Protein AF-A0A2V3J0C9-F1 (afdb_monomer)

Organism: NCBI:txid448386

Foldseek 3Di:
DDDDDDDDDPPDPPDPPPDPPCDLFQFQFFLCLLQFFPPDDSVVLLVLLLVVLVVLVVVLVVCVVVVLDDCLDPLSVLSPLSSVLSVLSSVSSVVCVVDPDRDRGTDPSSVVSLLSLLLSLLCLQFVNVVSLVVCCVAPDHRDPVVVVVSVVVNVSSVVVCNRSLSRADHVVSLVVNLVVLVVSVVVQVVCCVVVVDGSGPQLPCVVDPPVSVVCVSVVSSVSSNVSSVVSNVVSVVSPPCQWDQPPPPDPPPDDDPPDDSDGDRD

Structure (mmCIF, N/CA/C/O backbone):
data_AF-A0A2V3J0C9-F1
#
_entry.id   AF-A0A2V3J0C9-F1
#
loop_
_atom_site.group_PDB
_atom_site.id
_atom_site.type_symbol
_atom_site.label_atom_id
_atom_site.label_alt_id
_atom_site.label_comp_id
_atom_site.label_asym_id
_atom_site.label_entity_id
_atom_site.label_seq_id
_atom_site.pdbx_PDB_ins_code
_atom_site.Cartn_x
_atom_site.Cartn_y
_atom_site.Cartn_z
_atom_site.occupancy
_atom_site.B_iso_or_equiv
_atom_site.auth_seq_id
_atom_site.auth_comp_id
_atom_site.auth_asym_id
_atom_site.auth_atom_id
_atom_site.pdbx_PDB_model_num
ATOM 1 N N . MET A 1 1 ? -55.039 11.319 38.490 1.00 44.12 1 MET A N 1
ATOM 2 C CA . MET A 1 1 ? -53.752 12.041 38.573 1.00 44.12 1 MET A CA 1
ATOM 3 C C . MET A 1 1 ? -52.771 11.329 37.659 1.00 44.12 1 MET A C 1
ATOM 5 O O . MET A 1 1 ? -52.335 10.236 37.990 1.00 44.12 1 MET A O 1
ATOM 9 N N . ALA A 1 2 ? -52.552 11.867 36.459 1.00 38.03 2 ALA A N 1
ATOM 10 C CA . ALA A 1 2 ? -51.640 11.298 35.471 1.00 38.03 2 ALA A CA 1
ATOM 11 C C . ALA A 1 2 ? -50.254 11.921 35.678 1.00 38.03 2 ALA A C 1
ATOM 13 O O . ALA A 1 2 ? -50.112 13.137 35.572 1.00 38.03 2 ALA A O 1
ATOM 14 N N . ASN A 1 3 ? -49.257 11.101 36.013 1.00 41.84 3 ASN A N 1
ATOM 15 C CA . ASN A 1 3 ? -47.875 11.556 36.126 1.00 41.84 3 ASN A CA 1
ATOM 16 C C . ASN A 1 3 ? -47.317 11.786 34.719 1.00 41.84 3 ASN A C 1
ATOM 18 O O . ASN A 1 3 ? -47.194 10.846 33.933 1.00 41.84 3 ASN A O 1
ATOM 22 N N . ALA A 1 4 ? -47.017 13.045 34.404 1.00 47.38 4 ALA A N 1
ATOM 23 C CA . ALA A 1 4 ? -46.326 13.425 33.182 1.00 47.38 4 ALA A CA 1
ATOM 24 C C . ALA A 1 4 ? -44.915 12.812 33.171 1.00 47.38 4 ALA A C 1
ATOM 26 O O . ALA A 1 4 ? -44.188 12.886 34.163 1.00 47.38 4 ALA A O 1
ATOM 27 N N . LEU A 1 5 ? -44.550 12.184 32.051 1.00 39.41 5 LEU A N 1
ATOM 28 C CA . LEU A 1 5 ? -43.210 11.647 31.819 1.00 39.41 5 LEU A CA 1
ATOM 29 C C . LEU A 1 5 ? -42.174 12.788 31.808 1.00 39.41 5 LEU A C 1
ATOM 31 O O . LEU A 1 5 ? -42.482 13.867 31.294 1.00 39.41 5 LEU A O 1
ATOM 35 N N . PRO A 1 6 ? -40.947 12.567 32.318 1.00 44.88 6 PRO A N 1
ATOM 36 C CA . PRO A 1 6 ? -39.889 13.568 32.256 1.00 44.88 6 PRO A CA 1
ATOM 37 C C . PRO A 1 6 ? -39.530 13.839 30.792 1.00 44.88 6 PRO A C 1
ATOM 39 O O . PRO A 1 6 ? -39.187 12.911 30.057 1.00 44.88 6 PRO A O 1
ATOM 42 N N . GLN A 1 7 ? -39.618 15.099 30.366 1.00 47.03 7 GLN A N 1
ATOM 43 C CA . GLN A 1 7 ? -39.111 15.521 29.063 1.00 47.03 7 GLN A CA 1
ATOM 44 C C . GLN A 1 7 ? -37.589 15.333 29.027 1.00 47.03 7 GLN A C 1
ATOM 46 O O . GLN A 1 7 ? -36.885 15.681 29.976 1.00 47.03 7 GLN A O 1
ATOM 51 N N . ALA A 1 8 ? -37.096 14.732 27.943 1.00 40.16 8 ALA A N 1
ATOM 52 C CA . ALA A 1 8 ? -35.668 14.607 27.694 1.00 40.16 8 ALA A CA 1
ATOM 53 C C . ALA A 1 8 ? -35.053 16.009 27.499 1.00 40.16 8 ALA A C 1
ATOM 55 O O . ALA A 1 8 ? -35.722 16.868 26.926 1.00 40.16 8 ALA A O 1
ATOM 56 N N . PRO A 1 9 ? -33.810 16.264 27.948 1.00 43.56 9 PRO A N 1
ATOM 57 C CA . PRO A 1 9 ? -33.174 17.561 27.753 1.00 43.56 9 PRO A CA 1
ATOM 58 C C . PRO A 1 9 ? -32.891 17.782 26.262 1.00 43.56 9 PRO A C 1
ATOM 60 O O . PRO A 1 9 ? -32.179 16.986 25.647 1.00 43.56 9 PRO A O 1
ATOM 63 N N . ASP A 1 10 ? -33.412 18.875 25.704 1.00 46.69 10 ASP A N 1
ATOM 64 C CA . ASP A 1 10 ? -33.217 19.313 24.311 1.00 46.69 10 ASP A CA 1
ATOM 65 C C . ASP A 1 10 ? -31.793 19.857 24.023 1.00 46.69 10 ASP A C 1
ATOM 67 O O . ASP A 1 10 ? -31.499 20.319 22.921 1.00 46.69 10 ASP A O 1
ATOM 71 N N . ASP A 1 11 ? -30.866 19.760 24.979 1.00 40.66 11 ASP A N 1
ATOM 72 C CA . ASP A 1 11 ? -29.559 20.431 24.946 1.00 40.66 11 ASP A CA 1
ATOM 73 C C . ASP A 1 11 ? -28.423 19.586 24.338 1.00 40.66 11 ASP A C 1
ATOM 75 O O . ASP A 1 11 ? -27.278 19.618 24.801 1.00 40.66 11 ASP A O 1
ATOM 79 N N . LEU A 1 12 ? -28.692 18.828 23.271 1.00 44.44 12 LEU A N 1
ATOM 80 C CA . LEU A 1 12 ? -27.594 18.362 22.419 1.00 44.44 12 LEU A CA 1
ATOM 81 C C . LEU A 1 12 ? -27.203 19.510 21.479 1.00 44.44 12 LEU A C 1
ATOM 83 O O . LEU A 1 12 ? -28.037 19.936 20.676 1.00 44.44 12 LEU A O 1
ATOM 87 N N . PRO A 1 13 ? -25.954 20.019 21.531 1.00 40.72 13 PRO A N 1
ATOM 88 C CA . PRO A 1 13 ? -25.539 21.100 20.653 1.00 40.72 13 PRO A CA 1
ATOM 89 C C . PRO A 1 13 ? -25.765 20.674 19.196 1.00 40.72 13 PRO A C 1
ATOM 91 O O . PRO A 1 13 ? -25.365 19.566 18.815 1.00 40.72 13 PRO A O 1
ATOM 94 N N . PRO A 1 14 ? -26.412 21.516 18.367 1.00 48.38 14 PRO A N 1
ATOM 95 C CA . PRO A 1 14 ? -26.660 21.176 16.980 1.00 48.38 14 PRO A CA 1
ATOM 96 C C . PRO A 1 14 ? -25.320 20.888 16.313 1.00 48.38 14 PRO A C 1
ATOM 98 O O . PRO A 1 14 ? -24.394 21.701 16.370 1.00 48.38 14 PRO A O 1
ATOM 101 N N . ALA A 1 15 ? -25.214 19.708 15.700 1.00 44.41 15 ALA A N 1
ATOM 102 C CA . ALA A 1 15 ? -24.001 19.303 15.010 1.00 44.41 15 ALA A CA 1
ATOM 103 C C . ALA A 1 15 ? -23.576 20.424 14.039 1.00 44.41 15 ALA A C 1
ATOM 105 O O . ALA A 1 15 ? -24.434 20.959 13.326 1.00 44.41 15 ALA A O 1
ATOM 106 N N . PRO A 1 16 ? -22.289 20.815 14.005 1.00 40.53 16 PRO A N 1
ATOM 107 C CA . PRO A 1 16 ? -21.849 21.976 13.244 1.00 40.53 16 PRO A CA 1
ATOM 108 C C . PRO A 1 16 ? -22.252 21.837 11.770 1.00 40.53 16 PRO A C 1
ATOM 110 O O . PRO A 1 16 ? -21.783 20.945 11.061 1.00 40.53 16 PRO A O 1
ATOM 113 N N . LYS A 1 17 ? -23.124 22.750 11.313 1.00 43.88 17 LYS A N 1
ATOM 114 C CA . LYS A 1 17 ? -23.744 22.804 9.971 1.00 43.88 17 LYS A CA 1
ATOM 115 C C . LYS A 1 17 ? -22.755 23.058 8.818 1.00 43.88 17 LYS A C 1
ATOM 117 O O . LYS A 1 17 ? -23.175 23.220 7.679 1.00 43.88 17 LYS A O 1
ATOM 122 N N . PHE A 1 18 ? -21.451 23.103 9.086 1.00 41.03 18 PHE A N 1
ATOM 123 C CA . PHE A 1 18 ? -20.448 23.619 8.149 1.00 41.03 18 PHE A CA 1
ATOM 124 C C . PHE A 1 18 ? -20.013 22.631 7.050 1.00 41.03 18 PHE A C 1
ATOM 126 O O . PHE A 1 18 ? -19.211 22.976 6.189 1.00 41.03 18 PHE A O 1
ATOM 133 N N . TRP A 1 19 ? -20.540 21.406 7.040 1.00 40.12 19 TRP A N 1
ATOM 134 C CA . TRP A 1 19 ? -20.166 20.381 6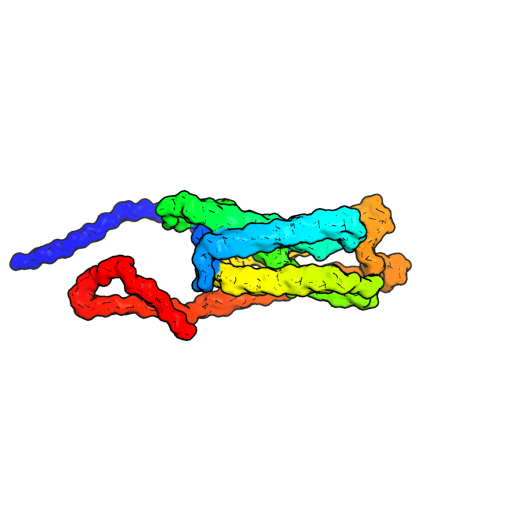.064 1.00 40.12 19 TRP A CA 1
ATOM 135 C C . TRP A 1 19 ? -21.419 19.887 5.340 1.00 40.12 19 TRP A C 1
ATOM 137 O O . TRP A 1 19 ? -22.087 18.976 5.822 1.00 40.12 19 TRP A O 1
ATOM 147 N N . GLY A 1 20 ? -21.751 20.532 4.215 1.00 43.56 20 GLY A N 1
ATOM 148 C CA . GLY A 1 20 ? -22.917 20.238 3.370 1.00 43.56 20 GLY A CA 1
ATOM 149 C C . GLY A 1 20 ? -22.906 18.840 2.705 1.00 43.56 20 GLY A C 1
ATOM 150 O O . GLY A 1 20 ? -22.308 17.903 3.240 1.00 43.56 20 GLY A O 1
ATOM 151 N N . PRO A 1 21 ? -23.528 18.655 1.519 1.00 47.66 21 PRO A N 1
ATOM 152 C CA . PRO A 1 21 ? -23.756 17.337 0.890 1.00 47.66 21 PRO A CA 1
ATOM 153 C C . PRO A 1 21 ? -22.482 16.521 0.572 1.00 47.66 21 PRO A C 1
ATOM 155 O O . PRO A 1 21 ? -22.568 15.350 0.211 1.00 47.66 21 PRO A O 1
ATOM 158 N N . PHE A 1 22 ? -21.293 17.103 0.756 1.00 42.09 22 PHE A N 1
ATOM 159 C CA . PHE A 1 22 ? -19.986 16.492 0.506 1.00 42.09 22 PHE A CA 1
ATOM 160 C C . PHE A 1 22 ? -19.329 15.831 1.734 1.00 42.09 22 PHE A C 1
ATOM 162 O O . PHE A 1 22 ? -18.274 15.208 1.600 1.00 42.09 22 PHE A O 1
ATOM 169 N N . ARG A 1 23 ? -19.942 15.889 2.927 1.00 50.47 23 ARG A N 1
ATOM 170 C CA . ARG A 1 23 ? -19.456 15.183 4.133 1.00 50.47 23 ARG A CA 1
ATOM 171 C C . ARG A 1 23 ? -19.177 13.676 3.919 1.00 50.47 23 ARG A C 1
ATOM 173 O O . ARG A 1 23 ? -18.121 13.218 4.354 1.00 50.47 23 ARG A O 1
ATOM 180 N N . PRO A 1 24 ? -20.015 12.891 3.203 1.00 54.84 24 PRO A N 1
ATOM 181 C CA . PRO A 1 24 ? -19.701 11.483 2.931 1.00 54.84 24 PRO A CA 1
ATOM 182 C C . PRO A 1 24 ? -18.522 11.280 1.961 1.00 54.84 24 PRO A C 1
ATOM 184 O O . PRO A 1 24 ? -17.947 10.191 1.942 1.00 54.84 24 PRO A O 1
ATOM 187 N N . LEU A 1 25 ? -18.150 12.304 1.182 1.00 54.50 25 LEU A N 1
ATOM 188 C CA . LEU A 1 25 ? -17.077 12.248 0.183 1.00 54.50 25 LEU A CA 1
ATOM 189 C C . LEU A 1 25 ? -15.694 12.578 0.767 1.00 54.50 25 LEU A C 1
ATOM 191 O O . LEU A 1 25 ? -14.735 11.904 0.400 1.00 54.50 25 LEU A O 1
ATOM 195 N N . PHE A 1 26 ? -15.589 13.547 1.690 1.00 53.75 26 PHE A N 1
ATOM 196 C CA . PHE A 1 26 ? -14.292 14.104 2.122 1.00 53.75 26 PHE A CA 1
ATOM 197 C C . PHE A 1 26 ? -13.875 13.862 3.579 1.00 53.75 26 PHE A C 1
ATOM 199 O O . PHE A 1 26 ? -12.708 14.080 3.890 1.00 53.75 26 PHE A O 1
ATOM 206 N N . GLY A 1 27 ? -14.734 13.396 4.496 1.00 57.94 27 GLY A N 1
ATOM 207 C CA . GLY A 1 27 ? -14.228 13.159 5.854 1.00 57.94 27 GLY A CA 1
ATOM 208 C C . GLY A 1 27 ? -15.243 12.926 6.960 1.00 57.94 27 GLY A C 1
ATOM 209 O O . GLY A 1 27 ? -16.406 13.300 6.873 1.00 57.94 27 GLY A O 1
ATOM 210 N N . GLY A 1 28 ? -14.741 12.269 8.009 1.00 65.44 28 GLY A N 1
ATOM 211 C CA . GLY A 1 28 ? -15.467 11.864 9.215 1.00 65.44 28 GLY A CA 1
ATOM 212 C C . GLY A 1 28 ? -14.927 10.583 9.861 1.00 65.44 28 GLY A C 1
ATOM 213 O O . GLY A 1 28 ? -15.643 9.984 10.650 1.00 65.44 28 GLY A O 1
ATOM 214 N N . HIS A 1 29 ? -13.715 10.127 9.503 1.00 81.69 29 HIS A N 1
ATOM 215 C CA . HIS A 1 29 ? -13.161 8.923 10.120 1.00 81.69 29 HIS A CA 1
ATOM 216 C C . HIS A 1 29 ? -12.856 9.175 11.586 1.00 81.69 29 HIS A C 1
ATOM 218 O O . HIS A 1 29 ? -12.202 10.156 11.955 1.00 81.69 29 HIS A O 1
ATOM 224 N N . THR A 1 30 ? -13.363 8.274 12.409 1.00 84.75 30 THR A N 1
ATOM 225 C CA . THR A 1 30 ? -13.133 8.306 13.843 1.00 84.75 30 THR A CA 1
ATOM 226 C C . THR A 1 30 ? -11.854 7.553 14.162 1.00 84.75 30 THR A C 1
ATOM 228 O O . THR A 1 30 ? -11.443 6.638 13.445 1.00 84.75 30 THR A O 1
ATOM 231 N N . LEU A 1 31 ? -11.226 7.919 15.277 1.00 84.81 31 LEU A N 1
ATOM 232 C CA . LEU A 1 31 ? -10.097 7.152 15.787 1.00 84.81 31 LEU A CA 1
ATOM 233 C C . LEU A 1 31 ? -10.495 5.693 16.053 1.00 84.81 31 LEU A C 1
ATOM 235 O O . LEU A 1 31 ? -9.714 4.794 15.778 1.00 84.81 31 LEU A O 1
ATOM 239 N N . PHE A 1 32 ? -11.738 5.460 16.488 1.00 85.38 32 PHE A N 1
ATOM 240 C CA . PHE A 1 32 ? -12.316 4.130 16.674 1.00 85.38 32 PHE A CA 1
ATOM 241 C C . PHE A 1 32 ? -12.275 3.270 15.402 1.00 85.38 32 PHE A C 1
ATOM 243 O O . PHE A 1 32 ? -11.873 2.110 15.460 1.00 85.38 32 PHE A O 1
ATOM 250 N N . GLU A 1 33 ? -12.660 3.822 14.249 1.00 86.38 33 GLU A N 1
ATOM 251 C CA . GLU A 1 33 ? -12.612 3.098 12.970 1.00 86.38 33 GLU A CA 1
ATOM 252 C C . GLU A 1 33 ? -11.184 2.721 12.575 1.00 86.38 33 GLU A C 1
ATOM 254 O O . GLU A 1 33 ? -10.952 1.611 12.106 1.00 86.38 33 GLU A O 1
ATOM 259 N N . ALA A 1 34 ? -10.228 3.630 12.780 1.00 87.75 34 ALA A N 1
ATOM 260 C CA . ALA A 1 34 ? -8.827 3.377 12.466 1.00 87.75 34 ALA A CA 1
ATOM 261 C C . ALA A 1 34 ? -8.172 2.398 13.454 1.00 87.75 34 ALA A C 1
ATOM 263 O O . ALA A 1 34 ? -7.312 1.620 13.055 1.00 87.75 34 ALA A O 1
ATOM 264 N N . ALA A 1 35 ? -8.555 2.443 14.731 1.00 88.19 35 ALA A N 1
ATOM 265 C CA . ALA A 1 35 ? -7.904 1.726 15.826 1.00 88.19 35 ALA A CA 1
ATOM 266 C C . ALA A 1 35 ? -8.435 0.307 16.066 1.00 88.19 35 ALA A C 1
ATOM 268 O O . ALA A 1 35 ? -7.713 -0.540 16.586 1.00 88.19 35 ALA A O 1
ATOM 269 N N . THR A 1 36 ? -9.709 0.051 15.765 1.00 87.06 36 THR A N 1
ATOM 270 C CA . THR A 1 36 ? -10.387 -1.185 16.184 1.00 87.06 36 THR A CA 1
ATOM 271 C C . THR A 1 36 ? -10.562 -2.180 15.044 1.00 87.06 36 THR A C 1
ATOM 273 O O . THR A 1 36 ? -10.484 -1.829 13.869 1.00 87.06 36 THR A O 1
ATOM 276 N N . SER A 1 37 ? -10.827 -3.438 15.402 1.00 89.69 37 SER A N 1
ATOM 277 C CA . SER A 1 37 ? -11.178 -4.492 14.449 1.00 89.69 37 SER A CA 1
ATOM 278 C C . SER A 1 37 ? -12.533 -5.117 14.778 1.00 89.69 37 SER A C 1
ATOM 280 O O . SER A 1 37 ? -13.107 -4.880 15.846 1.00 89.69 37 SER A O 1
ATOM 282 N N . CYS A 1 38 ? -13.059 -5.920 13.852 1.00 83.25 38 CYS A N 1
ATOM 283 C CA . CYS A 1 38 ? -14.256 -6.729 14.097 1.00 83.25 3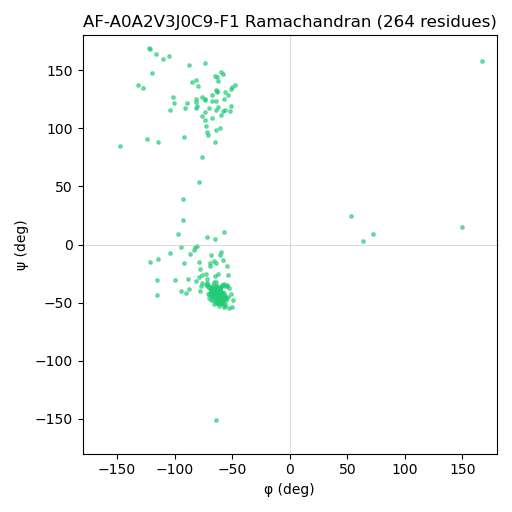8 CYS A CA 1
ATOM 284 C C . CYS A 1 38 ? -13.989 -7.972 14.956 1.00 83.25 38 CYS A C 1
ATOM 286 O O . CYS A 1 38 ? -14.912 -8.445 15.612 1.00 83.25 38 CYS A O 1
ATOM 288 N N . PHE A 1 39 ? -12.759 -8.493 14.935 1.00 87.69 39 PHE A N 1
ATOM 289 C CA . PHE A 1 39 ? -12.448 -9.841 15.425 1.00 87.69 39 PHE A CA 1
ATOM 290 C C . PHE A 1 39 ? -11.517 -9.859 16.638 1.00 87.69 39 PHE A C 1
ATOM 292 O O . PHE A 1 39 ? -11.601 -10.760 17.466 1.00 87.69 39 PHE A O 1
ATOM 299 N N . LEU A 1 40 ? -10.632 -8.870 16.752 1.00 91.44 40 LEU A N 1
ATOM 300 C CA . LEU A 1 40 ? -9.571 -8.818 17.750 1.00 91.44 40 LEU A CA 1
ATOM 301 C C . LEU A 1 40 ? -9.701 -7.587 18.663 1.00 91.44 40 LEU A C 1
ATOM 303 O O . LEU A 1 40 ? -10.108 -6.508 18.209 1.00 91.44 40 LEU A O 1
ATOM 307 N N . PRO A 1 41 ? -9.292 -7.701 19.941 1.00 93.31 41 PRO A N 1
ATOM 308 C CA . PRO A 1 41 ? -9.167 -6.550 20.828 1.00 93.31 41 PRO A CA 1
ATOM 309 C C . PRO A 1 41 ? -8.206 -5.499 20.262 1.00 93.31 41 PRO A C 1
ATOM 311 O O . PRO A 1 41 ? -7.190 -5.843 19.656 1.00 93.31 41 PRO A O 1
ATOM 314 N N . THR A 1 42 ? -8.466 -4.217 20.529 1.00 92.44 42 THR A N 1
ATOM 315 C CA . THR A 1 42 ? -7.657 -3.094 20.016 1.00 92.44 42 THR A CA 1
ATOM 316 C C . THR A 1 42 ? -6.170 -3.215 20.352 1.00 92.44 42 THR A C 1
ATOM 318 O O . THR A 1 42 ? -5.327 -2.874 19.530 1.00 92.44 42 THR A O 1
ATOM 321 N N . PHE A 1 43 ? -5.827 -3.755 21.527 1.00 95.00 43 PHE A N 1
ATOM 322 C CA . PHE A 1 43 ? -4.432 -4.007 21.895 1.00 95.00 43 PHE A CA 1
ATOM 323 C C . PHE A 1 43 ? -3.746 -5.013 20.960 1.00 95.00 43 PHE A C 1
ATOM 325 O O . PHE A 1 43 ? -2.618 -4.789 20.536 1.00 95.00 43 PHE A O 1
ATOM 332 N N . VAL A 1 44 ? -4.438 -6.089 20.578 1.00 96.25 44 VAL A N 1
ATOM 333 C CA . VAL A 1 44 ? -3.892 -7.093 19.653 1.00 96.25 44 VAL A CA 1
ATOM 334 C C . VAL A 1 44 ? -3.729 -6.496 18.254 1.00 96.25 44 VAL A C 1
ATOM 336 O O . VAL A 1 44 ? -2.703 -6.712 17.619 1.00 96.25 44 VAL A O 1
ATOM 339 N N . VAL A 1 45 ? -4.691 -5.684 17.800 1.00 93.94 45 VAL A N 1
ATOM 340 C CA . VAL A 1 45 ? -4.609 -4.953 16.519 1.00 93.94 45 VAL A CA 1
ATOM 341 C C . VAL A 1 45 ? -3.429 -3.978 16.512 1.00 93.94 45 VAL A C 1
ATOM 343 O O . VAL A 1 45 ? -2.698 -3.899 15.527 1.00 93.94 45 VAL A O 1
ATOM 346 N N . PHE A 1 46 ? -3.213 -3.261 17.617 1.00 96.00 46 PHE A N 1
ATOM 347 C CA . PHE A 1 46 ? -2.053 -2.393 17.798 1.00 96.00 46 PHE A CA 1
ATOM 348 C C . PHE A 1 46 ? -0.745 -3.173 17.637 1.00 96.00 46 PHE A C 1
ATOM 350 O O . PHE A 1 46 ? 0.079 -2.798 16.804 1.00 96.00 46 PHE A O 1
ATOM 357 N N . VAL A 1 47 ? -0.577 -4.266 18.393 1.00 97.31 47 VAL A N 1
ATOM 358 C CA . VAL A 1 47 ? 0.640 -5.091 18.350 1.00 97.31 47 VAL A CA 1
ATOM 359 C C . VAL A 1 47 ? 0.856 -5.661 16.950 1.00 97.31 47 VAL A C 1
ATOM 361 O O . VAL A 1 47 ? 1.955 -5.540 16.421 1.00 97.31 47 VAL A O 1
ATOM 364 N N . TRP A 1 48 ? -0.188 -6.209 16.321 1.00 95.50 48 TRP A N 1
ATOM 365 C CA . TRP A 1 48 ? -0.142 -6.728 14.952 1.00 95.50 48 TRP A CA 1
ATOM 366 C C . TRP A 1 48 ? 0.412 -5.698 13.962 1.00 95.50 48 TRP A C 1
ATOM 368 O O . TRP A 1 48 ? 1.403 -5.952 13.277 1.00 95.50 48 TRP A O 1
ATOM 378 N N . ARG A 1 49 ? -0.192 -4.506 13.925 1.00 95.94 49 ARG A N 1
ATOM 379 C CA . ARG A 1 49 ? 0.190 -3.449 12.979 1.00 95.94 49 ARG A CA 1
ATOM 380 C C . ARG A 1 49 ? 1.568 -2.877 13.269 1.00 95.94 49 ARG A C 1
ATOM 382 O O . ARG A 1 49 ? 2.302 -2.568 12.335 1.00 95.94 49 ARG A O 1
ATOM 389 N N . PHE A 1 50 ? 1.921 -2.746 14.545 1.00 97.06 50 PHE A N 1
ATOM 390 C CA . PHE A 1 50 ? 3.237 -2.270 14.955 1.00 97.06 50 PHE A CA 1
ATOM 391 C C . PHE A 1 50 ? 4.334 -3.261 14.557 1.00 97.06 50 PHE A C 1
ATOM 393 O O . PHE A 1 50 ? 5.277 -2.879 13.869 1.00 97.06 50 PHE A O 1
ATOM 400 N N . VAL A 1 51 ? 4.177 -4.542 14.905 1.00 96.25 51 VAL A N 1
ATOM 401 C CA . VAL A 1 51 ? 5.130 -5.601 14.542 1.00 96.25 51 VAL A CA 1
ATOM 402 C C . VAL A 1 51 ? 5.270 -5.706 13.029 1.00 96.25 51 VAL A C 1
ATOM 404 O O . VAL A 1 51 ? 6.390 -5.797 12.532 1.00 96.25 51 VAL A O 1
ATOM 407 N N . PHE A 1 52 ? 4.165 -5.634 12.281 1.00 94.56 52 PHE A N 1
ATOM 408 C CA . PHE A 1 52 ? 4.241 -5.692 10.825 1.00 94.56 52 PHE A CA 1
ATOM 409 C C . PHE A 1 52 ? 4.925 -4.461 10.220 1.00 94.56 52 PHE A C 1
ATOM 411 O O . PHE A 1 52 ? 5.746 -4.598 9.318 1.00 94.56 52 PHE A O 1
ATOM 418 N N . SER A 1 53 ? 4.668 -3.265 10.754 1.00 96.56 53 SER A N 1
ATOM 419 C CA . SER A 1 53 ? 5.397 -2.059 10.353 1.00 96.56 53 SER A CA 1
ATOM 420 C C . SER A 1 53 ? 6.903 -2.193 10.602 1.00 96.56 53 SER A C 1
ATOM 422 O O . SER A 1 53 ? 7.701 -1.895 9.712 1.00 96.56 53 SER A O 1
ATOM 424 N N . CYS A 1 54 ? 7.300 -2.714 11.768 1.00 95.94 54 CYS A N 1
ATOM 425 C CA . CYS A 1 54 ? 8.700 -2.998 12.075 1.00 95.94 54 CYS A CA 1
ATOM 426 C C . CYS A 1 54 ? 9.294 -4.023 11.106 1.00 95.94 54 CYS A C 1
ATOM 428 O O . CYS A 1 54 ? 10.380 -3.795 10.588 1.00 95.94 54 CYS A O 1
ATOM 430 N N . PHE A 1 55 ? 8.577 -5.109 10.808 1.00 93.81 55 PHE A N 1
ATOM 431 C CA . PHE A 1 55 ? 9.008 -6.108 9.831 1.00 93.81 55 PHE A CA 1
ATOM 432 C C . PHE A 1 55 ? 9.244 -5.490 8.446 1.00 93.81 55 PHE A C 1
ATOM 434 O O . PHE A 1 55 ? 10.304 -5.704 7.858 1.00 93.81 55 PHE A O 1
ATOM 441 N N . LEU A 1 56 ? 8.308 -4.681 7.941 1.00 92.75 56 LEU A N 1
ATOM 442 C CA . LEU A 1 56 ? 8.450 -3.988 6.656 1.00 92.75 56 LEU A CA 1
ATOM 443 C C . LEU A 1 56 ? 9.638 -3.021 6.652 1.00 92.75 56 LEU A C 1
ATOM 445 O O . LEU A 1 56 ? 10.390 -2.964 5.684 1.00 92.75 56 LEU A O 1
ATOM 449 N N . LEU A 1 57 ? 9.846 -2.283 7.744 1.00 93.00 57 LEU A N 1
ATOM 450 C CA . LEU A 1 57 ? 10.973 -1.361 7.857 1.00 93.00 57 LEU A CA 1
ATOM 451 C C . LEU A 1 57 ? 12.312 -2.110 7.914 1.00 93.00 57 LEU A C 1
ATOM 453 O O . LEU A 1 57 ? 13.255 -1.739 7.220 1.00 93.00 57 LEU A O 1
ATOM 457 N N . THR A 1 58 ? 12.402 -3.177 8.709 1.00 92.31 58 THR A N 1
ATOM 458 C CA . THR A 1 58 ? 13.619 -3.987 8.839 1.00 92.31 58 THR A CA 1
ATOM 459 C C . THR A 1 58 ? 13.969 -4.678 7.528 1.00 92.31 58 THR A C 1
ATOM 461 O O . THR A 1 58 ? 15.128 -4.646 7.124 1.00 92.31 58 THR A O 1
ATOM 464 N N . THR A 1 59 ? 12.986 -5.266 6.844 1.00 89.38 59 THR 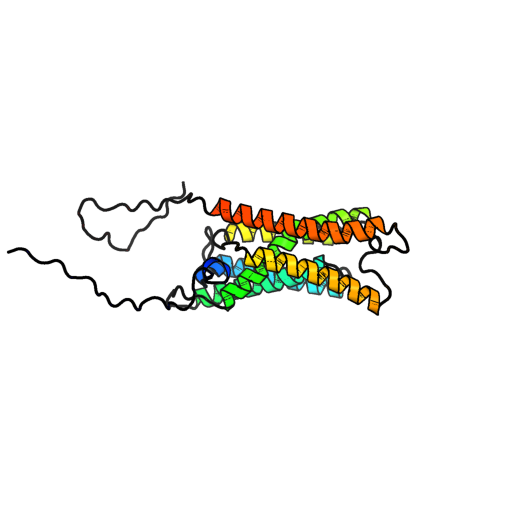A N 1
ATOM 465 C CA . THR A 1 59 ? 13.195 -5.907 5.534 1.00 89.38 59 THR A CA 1
ATOM 466 C C . THR A 1 59 ? 13.627 -4.893 4.483 1.00 89.38 59 THR A C 1
ATOM 468 O O . THR A 1 59 ? 14.546 -5.168 3.716 1.00 89.38 59 THR A O 1
ATOM 471 N N . LEU A 1 60 ? 13.062 -3.683 4.506 1.00 88.50 60 LEU A N 1
ATOM 472 C CA . LEU A 1 60 ? 13.482 -2.604 3.620 1.00 88.50 60 LEU A CA 1
ATOM 473 C C . LEU A 1 60 ? 14.929 -2.171 3.867 1.00 88.50 60 LEU A C 1
ATOM 475 O O . LEU A 1 60 ? 15.695 -2.052 2.915 1.00 88.50 60 LEU A O 1
ATOM 479 N N . VAL A 1 61 ? 15.324 -1.972 5.127 1.00 89.44 61 VAL A N 1
ATOM 480 C CA . VAL A 1 61 ? 16.715 -1.637 5.481 1.00 89.44 61 VAL A CA 1
ATOM 481 C C . VAL A 1 61 ? 17.656 -2.769 5.075 1.00 89.44 61 VAL A C 1
ATOM 483 O O . VAL A 1 61 ? 18.690 -2.514 4.466 1.00 89.44 61 VAL A O 1
ATOM 486 N N . TYR A 1 62 ? 17.289 -4.018 5.361 1.00 89.00 62 TYR A N 1
ATOM 487 C CA . TYR A 1 62 ? 18.092 -5.186 5.008 1.00 89.00 62 TYR A CA 1
ATOM 488 C C . TYR A 1 62 ? 18.312 -5.295 3.494 1.00 89.00 62 TYR A C 1
ATOM 490 O O . TYR A 1 62 ? 19.450 -5.433 3.045 1.00 89.00 62 TYR A O 1
ATOM 498 N N . PHE A 1 63 ? 17.252 -5.180 2.693 1.00 84.25 63 PHE A N 1
ATOM 499 C CA . PHE A 1 63 ? 17.349 -5.256 1.235 1.00 84.25 63 PHE A CA 1
ATOM 500 C C . PHE A 1 63 ? 18.014 -4.033 0.601 1.00 84.25 63 PHE A C 1
ATOM 502 O O . PHE A 1 63 ? 18.693 -4.182 -0.412 1.00 84.25 63 PHE A O 1
ATOM 509 N N . ALA A 1 64 ? 17.894 -2.850 1.208 1.00 84.06 64 ALA A N 1
ATOM 510 C CA . ALA A 1 64 ? 18.658 -1.677 0.793 1.00 84.06 64 ALA A CA 1
ATOM 511 C C . ALA A 1 64 ? 20.165 -1.867 1.042 1.00 84.06 64 ALA A C 1
ATOM 513 O O . ALA A 1 64 ? 20.974 -1.572 0.169 1.00 84.06 64 ALA A O 1
ATOM 514 N N . VAL A 1 65 ? 20.550 -2.398 2.209 1.00 87.00 65 VAL A N 1
ATOM 515 C CA . VAL A 1 65 ? 21.960 -2.640 2.571 1.00 87.00 65 VAL A CA 1
ATOM 516 C C . VAL A 1 65 ? 22.581 -3.762 1.737 1.00 87.00 65 VAL A C 1
ATOM 518 O O . VAL A 1 65 ? 23.741 -3.669 1.352 1.00 87.00 65 VAL A O 1
ATOM 521 N N . THR A 1 66 ? 21.822 -4.818 1.443 1.00 85.12 66 THR A N 1
ATOM 522 C CA . THR A 1 66 ? 22.296 -5.964 0.645 1.00 85.12 66 THR A CA 1
ATOM 523 C C . THR A 1 66 ? 22.231 -5.730 -0.866 1.00 85.12 66 THR A C 1
ATOM 525 O O . THR A 1 66 ? 22.646 -6.597 -1.628 1.00 85.12 66 THR A O 1
ATOM 528 N N . GLY A 1 67 ? 21.722 -4.575 -1.314 1.00 78.19 67 GLY A N 1
ATOM 529 C CA . GLY A 1 67 ? 21.598 -4.235 -2.735 1.00 78.19 67 GLY A CA 1
ATOM 530 C C . GLY A 1 67 ? 20.508 -5.011 -3.481 1.00 78.19 67 GLY A C 1
ATOM 531 O O . GLY A 1 67 ? 20.421 -4.913 -4.701 1.00 78.19 67 GLY A O 1
ATOM 532 N N . VAL A 1 68 ? 19.665 -5.760 -2.762 1.00 74.88 68 VAL A N 1
ATOM 533 C CA . VAL A 1 68 ? 18.544 -6.521 -3.334 1.00 74.88 68 VAL A CA 1
ATOM 534 C C . VAL A 1 68 ? 17.422 -5.582 -3.787 1.00 74.88 68 VAL A C 1
ATOM 536 O O . VAL A 1 68 ? 16.763 -5.858 -4.786 1.00 74.88 68 VAL A O 1
ATOM 539 N N . TYR A 1 69 ? 17.219 -4.452 -3.094 1.00 69.38 69 TYR A N 1
ATOM 540 C CA . TYR A 1 69 ? 16.275 -3.419 -3.527 1.00 69.38 69 TYR A CA 1
ATOM 541 C C . TYR A 1 69 ? 16.965 -2.244 -4.209 1.00 69.38 69 TYR A C 1
ATOM 543 O O . TYR A 1 69 ? 17.742 -1.512 -3.597 1.00 69.38 69 TYR A O 1
ATOM 551 N N . GLN A 1 70 ? 16.566 -1.982 -5.453 1.00 68.56 70 GLN A N 1
ATOM 552 C CA . GLN A 1 70 ? 16.828 -0.706 -6.111 1.00 68.56 70 GLN A CA 1
ATOM 553 C C . GLN A 1 70 ? 15.661 0.247 -5.809 1.00 68.56 70 GLN A C 1
ATOM 555 O O . GLN A 1 70 ? 14.512 -0.028 -6.158 1.00 68.56 70 GLN A O 1
ATOM 560 N N . PHE A 1 71 ? 15.945 1.399 -5.194 1.00 62.81 71 PHE A N 1
ATOM 561 C CA . PHE A 1 71 ? 14.938 2.398 -4.777 1.00 62.81 71 PHE A CA 1
ATOM 562 C C . PHE A 1 71 ? 14.086 2.987 -5.917 1.00 62.81 71 PHE A C 1
ATOM 564 O O . PHE A 1 71 ? 13.116 3.703 -5.672 1.00 62.81 71 PHE A O 1
ATOM 571 N N . GLN A 1 72 ? 14.435 2.696 -7.167 1.00 67.75 72 GLN A N 1
ATOM 572 C CA . GLN A 1 72 ? 13.713 3.143 -8.354 1.00 67.75 72 GLN A CA 1
ATOM 573 C C . GLN A 1 72 ? 12.440 2.335 -8.655 1.00 67.75 72 GLN A C 1
ATOM 575 O O . GLN A 1 72 ? 11.596 2.801 -9.420 1.00 67.75 72 GLN A O 1
ATOM 580 N N . PHE A 1 73 ? 12.258 1.162 -8.044 1.00 77.31 73 PHE A N 1
ATOM 581 C CA . PHE A 1 73 ? 11.136 0.280 -8.360 1.00 77.31 73 PHE A CA 1
ATOM 582 C C . PHE A 1 73 ? 9.828 0.664 -7.662 1.00 77.31 73 PHE A C 1
ATOM 584 O O . PHE A 1 73 ? 9.810 1.000 -6.476 1.00 77.31 73 PHE A O 1
ATOM 591 N N . TYR A 1 74 ? 8.709 0.530 -8.384 1.00 83.88 74 TYR A N 1
ATOM 592 C CA . TYR A 1 74 ? 7.350 0.731 -7.864 1.00 83.88 74 TYR A CA 1
ATOM 593 C C . TYR A 1 74 ? 7.108 -0.029 -6.555 1.00 83.88 74 TYR A C 1
ATOM 595 O O . TYR A 1 74 ? 6.652 0.535 -5.561 1.00 83.88 74 TYR A O 1
ATOM 603 N N . SER A 1 75 ? 7.492 -1.302 -6.537 1.00 81.31 75 SER A N 1
ATOM 604 C CA . SER A 1 75 ? 7.374 -2.196 -5.390 1.00 81.31 75 SER A CA 1
ATOM 605 C C . SER A 1 75 ? 8.030 -1.665 -4.115 1.00 81.31 75 SER A C 1
ATOM 607 O O . SER A 1 75 ? 7.493 -1.865 -3.024 1.00 81.31 75 SER A O 1
ATOM 609 N N . VAL A 1 76 ? 9.151 -0.942 -4.230 1.00 83.12 76 VAL A N 1
ATOM 610 C CA . VAL A 1 76 ? 9.818 -0.318 -3.077 1.00 83.12 76 VAL A CA 1
ATOM 611 C C . VAL A 1 76 ? 8.970 0.822 -2.522 1.00 83.12 76 VAL A C 1
ATOM 613 O O . VAL A 1 76 ? 8.772 0.901 -1.312 1.00 83.12 76 VAL A O 1
ATOM 616 N N . TRP A 1 77 ? 8.395 1.666 -3.382 1.00 87.44 77 TRP A N 1
ATOM 617 C CA . TRP A 1 77 ? 7.478 2.730 -2.954 1.00 87.44 77 TRP A CA 1
ATOM 618 C C . TRP A 1 77 ? 6.241 2.176 -2.250 1.00 87.44 77 TRP A C 1
ATOM 620 O O . TRP A 1 77 ? 5.818 2.722 -1.229 1.00 87.44 77 TRP A O 1
ATOM 630 N N . VAL A 1 78 ? 5.694 1.066 -2.753 1.00 90.19 78 VAL A N 1
ATOM 631 C CA . VAL A 1 78 ? 4.584 0.359 -2.103 1.00 90.19 78 VAL A CA 1
ATOM 632 C C . VAL A 1 78 ? 5.004 -0.177 -0.734 1.00 90.19 78 VAL A C 1
ATOM 634 O O . VAL A 1 78 ? 4.284 0.035 0.238 1.00 90.19 78 VAL A O 1
ATOM 637 N N . HIS A 1 79 ? 6.183 -0.793 -0.619 1.00 89.06 79 HIS A N 1
ATOM 638 C CA . HIS A 1 79 ? 6.720 -1.277 0.659 1.00 89.06 79 HIS A CA 1
ATOM 639 C C . HIS A 1 79 ? 6.899 -0.157 1.692 1.00 89.06 79 HIS A C 1
ATOM 641 O O . HIS A 1 79 ? 6.441 -0.293 2.829 1.00 89.06 79 HIS A O 1
ATOM 647 N N . ILE A 1 80 ? 7.531 0.957 1.306 1.00 91.50 80 ILE A N 1
ATOM 648 C CA . ILE A 1 80 ? 7.710 2.136 2.173 1.00 91.50 80 ILE A CA 1
ATOM 649 C C . ILE A 1 80 ? 6.346 2.647 2.629 1.00 91.50 80 ILE A C 1
ATOM 651 O O . ILE A 1 80 ? 6.113 2.875 3.818 1.00 91.50 80 ILE A O 1
ATOM 655 N N . GLY A 1 81 ? 5.428 2.800 1.678 1.00 93.44 81 GLY A N 1
ATOM 656 C CA . GLY A 1 81 ? 4.083 3.276 1.937 1.00 93.44 81 GLY A CA 1
ATOM 657 C C . GLY A 1 81 ? 3.298 2.380 2.886 1.00 93.44 81 GLY A C 1
ATOM 658 O O . GLY A 1 81 ? 2.648 2.886 3.803 1.00 93.44 81 GLY A O 1
ATOM 659 N N . LEU A 1 82 ? 3.400 1.056 2.734 1.00 93.94 82 LEU A N 1
ATOM 660 C CA . LEU A 1 82 ? 2.826 0.098 3.676 1.00 93.94 82 LEU A CA 1
ATOM 661 C C . LEU A 1 82 ? 3.436 0.263 5.068 1.00 93.94 82 LEU A C 1
ATOM 663 O O . LEU A 1 82 ? 2.684 0.390 6.033 1.00 93.94 82 LEU A O 1
ATOM 667 N N . ALA A 1 83 ? 4.766 0.318 5.187 1.00 95.19 83 ALA A N 1
ATOM 668 C CA . ALA A 1 83 ? 5.438 0.452 6.479 1.00 95.19 83 ALA A CA 1
ATOM 669 C C . ALA A 1 83 ? 4.935 1.689 7.240 1.00 95.19 83 ALA A C 1
ATOM 671 O O . ALA A 1 83 ? 4.534 1.584 8.404 1.00 95.19 83 ALA A O 1
ATOM 672 N N . ILE A 1 84 ? 4.871 2.834 6.550 1.00 95.88 84 ILE A N 1
ATOM 673 C CA . ILE A 1 84 ? 4.352 4.101 7.085 1.00 95.88 84 ILE A CA 1
ATOM 674 C C . ILE A 1 84 ? 2.869 3.981 7.449 1.00 95.88 84 ILE A C 1
ATOM 676 O O . ILE A 1 84 ? 2.457 4.427 8.519 1.00 95.88 84 ILE A O 1
ATOM 680 N N . SER A 1 85 ? 2.057 3.367 6.590 1.00 95.62 85 SER A N 1
ATOM 681 C CA . SER A 1 85 ? 0.614 3.226 6.812 1.00 95.62 85 SER A CA 1
ATOM 682 C C . SER A 1 85 ? 0.300 2.368 8.033 1.00 95.62 85 SER A C 1
ATOM 684 O O . SER A 1 85 ? -0.501 2.760 8.883 1.00 95.62 85 SER A O 1
ATOM 686 N N . PHE A 1 86 ? 0.968 1.221 8.160 1.00 96.12 86 PHE A N 1
ATOM 687 C CA . PHE A 1 86 ? 0.833 0.337 9.314 1.00 96.12 86 PHE A CA 1
ATOM 688 C C . PHE A 1 86 ? 1.324 1.005 10.596 1.00 96.12 86 PHE A C 1
ATOM 690 O O . PHE A 1 86 ? 0.655 0.902 11.627 1.00 96.12 86 PHE A O 1
ATOM 697 N N . PHE A 1 87 ? 2.415 1.773 10.527 1.00 96.75 87 PHE A N 1
ATOM 698 C CA . PHE A 1 87 ? 2.870 2.572 11.660 1.00 96.75 87 PHE A CA 1
ATOM 699 C C . PHE A 1 87 ? 1.802 3.588 12.078 1.00 96.75 87 PHE A C 1
ATOM 701 O O . PHE A 1 87 ? 1.406 3.636 13.243 1.00 96.75 87 PHE A O 1
ATOM 708 N N . ALA A 1 88 ? 1.268 4.357 11.131 1.00 95.62 88 ALA A N 1
ATOM 709 C CA . ALA A 1 88 ? 0.282 5.398 11.394 1.00 95.62 88 ALA A CA 1
ATOM 710 C C . ALA A 1 88 ? -1.039 4.832 11.956 1.00 95.62 88 ALA A C 1
ATOM 712 O O . ALA A 1 88 ? -1.636 5.417 12.867 1.00 95.62 88 ALA A O 1
ATOM 713 N N . LEU A 1 89 ? -1.480 3.661 11.483 1.00 94.94 89 LEU A N 1
ATOM 714 C CA . LEU A 1 89 ? -2.622 2.935 12.052 1.00 94.94 89 LEU A CA 1
ATOM 715 C C . LEU A 1 89 ? -2.320 2.344 13.437 1.00 94.94 89 LEU A C 1
ATOM 717 O O . LEU A 1 89 ? -3.196 2.346 14.310 1.00 94.94 89 LEU A O 1
ATOM 721 N N . SER A 1 90 ? -1.091 1.881 13.681 1.00 95.88 90 SER A N 1
ATOM 722 C CA . SER A 1 90 ? -0.666 1.452 15.018 1.00 95.88 90 SER A CA 1
ATOM 723 C C . SER A 1 90 ? -0.710 2.627 16.002 1.00 95.88 90 SER A C 1
ATOM 725 O O . SER A 1 90 ? -1.261 2.490 17.090 1.00 95.88 90 SER A O 1
ATOM 727 N N . MET A 1 91 ? -0.281 3.823 15.584 1.00 94.81 91 MET A N 1
ATOM 728 C CA . MET A 1 91 ? -0.371 5.037 16.398 1.00 94.81 91 MET A CA 1
ATOM 729 C C . MET A 1 91 ? -1.822 5.440 16.665 1.00 94.81 91 MET A C 1
ATOM 731 O O . MET A 1 91 ? -2.146 5.828 17.784 1.00 94.81 91 MET A O 1
ATOM 735 N N . CYS A 1 92 ? -2.727 5.276 15.693 1.00 93.19 92 CYS A N 1
ATOM 736 C CA . CYS A 1 92 ? -4.161 5.467 15.942 1.00 93.19 92 CYS A CA 1
ATOM 737 C C . CYS A 1 92 ? -4.670 4.522 17.037 1.00 93.19 92 CYS A C 1
ATOM 739 O O . CYS A 1 92 ? -5.406 4.946 17.926 1.00 93.19 92 CYS A O 1
ATOM 741 N N . SER A 1 93 ? -4.241 3.260 16.989 1.00 93.62 93 SER A N 1
ATOM 742 C CA . SER A 1 93 ? -4.609 2.232 17.966 1.00 93.62 93 SER A CA 1
ATOM 743 C C . SER A 1 93 ? -4.046 2.541 19.353 1.00 93.62 93 SER A C 1
ATOM 745 O O . SER A 1 93 ? -4.762 2.448 20.345 1.00 93.62 93 SER A O 1
ATOM 747 N N . PHE A 1 94 ? -2.793 2.990 19.424 1.00 93.38 94 PHE A N 1
ATOM 748 C CA . PHE A 1 94 ? -2.142 3.398 20.665 1.00 93.38 94 PHE A CA 1
ATOM 749 C C . PHE A 1 94 ? -2.827 4.607 21.309 1.00 93.38 94 PHE A C 1
ATOM 751 O O . PHE A 1 94 ? -3.201 4.552 22.478 1.00 93.38 94 PHE A O 1
ATOM 758 N N . VAL A 1 95 ? -3.070 5.674 20.540 1.00 91.62 95 VAL A N 1
ATOM 759 C CA . VAL A 1 95 ? -3.787 6.861 21.036 1.00 91.62 95 VAL A CA 1
ATOM 760 C C . VAL A 1 95 ? -5.181 6.476 21.525 1.00 91.62 95 VAL A C 1
ATOM 762 O O . VAL A 1 95 ? -5.603 6.936 22.581 1.00 91.62 95 VAL A O 1
ATOM 765 N N . PHE A 1 96 ? -5.875 5.594 20.805 1.00 90.75 96 PHE A N 1
ATOM 766 C CA . PHE A 1 96 ? -7.192 5.108 21.207 1.00 90.75 96 PHE A CA 1
ATOM 767 C C . PHE A 1 96 ? -7.156 4.339 22.537 1.00 90.75 96 PHE A C 1
ATOM 769 O O . PHE A 1 96 ? -8.030 4.540 23.372 1.00 90.75 96 PHE A O 1
ATOM 776 N N . LEU A 1 97 ? -6.132 3.512 22.775 1.00 91.50 97 LEU A N 1
ATOM 777 C CA . LEU A 1 97 ? -5.947 2.800 24.049 1.00 91.50 97 LEU A CA 1
ATOM 778 C C . LEU A 1 97 ? -5.670 3.743 25.227 1.00 91.50 97 LEU A C 1
ATOM 780 O O . LEU A 1 97 ? -6.061 3.443 26.353 1.00 91.50 97 LEU A O 1
ATOM 784 N N . LEU A 1 98 ? -5.001 4.873 24.983 1.00 90.62 98 LEU A N 1
ATOM 785 C CA . LEU A 1 98 ? -4.717 5.876 26.015 1.00 90.62 98 LEU A CA 1
ATOM 786 C C . LEU A 1 98 ? -5.925 6.769 26.338 1.00 90.62 98 LEU A C 1
ATOM 788 O O . LEU A 1 98 ? -5.977 7.376 27.412 1.00 90.62 98 LEU A O 1
ATOM 792 N N . GLN A 1 99 ? -6.899 6.872 25.433 1.00 86.88 99 GLN A N 1
ATOM 793 C CA . GLN A 1 99 ? -8.086 7.695 25.638 1.00 86.88 99 GLN A CA 1
ATOM 794 C C . GLN A 1 99 ? -9.047 7.044 26.643 1.00 86.88 99 GLN A C 1
ATOM 796 O O . GLN A 1 99 ? -9.764 6.093 26.339 1.00 86.88 99 GLN A O 1
ATOM 801 N N . LYS A 1 100 ? -9.107 7.611 27.856 1.00 66.12 100 LYS A N 1
ATOM 802 C CA . LYS A 1 100 ? -10.060 7.197 28.903 1.00 66.12 100 LYS A CA 1
ATOM 803 C C . LYS A 1 100 ? -11.520 7.431 28.497 1.00 66.12 100 LYS A C 1
ATOM 805 O O . LYS A 1 100 ? -12.378 6.615 28.817 1.00 66.12 100 LYS A O 1
ATOM 810 N N . GLU A 1 101 ? -11.797 8.509 27.760 1.00 69.62 101 GLU A N 1
ATOM 811 C CA . GLU A 1 101 ? -13.111 8.783 27.172 1.00 69.62 101 GLU A CA 1
ATOM 812 C C . GLU A 1 101 ? -13.085 8.488 25.674 1.00 69.62 101 GLU A C 1
ATOM 814 O O . GLU A 1 101 ? -12.390 9.151 24.905 1.00 69.62 101 GLU A O 1
ATOM 819 N N . HIS A 1 102 ? -13.868 7.497 25.256 1.00 66.12 102 HIS A N 1
ATOM 820 C CA . HIS A 1 102 ? -14.004 7.105 23.857 1.00 66.12 102 HIS A CA 1
ATOM 821 C C . HIS A 1 102 ? -14.883 8.118 23.116 1.00 66.12 102 HIS A C 1
ATOM 823 O O . HIS A 1 102 ? -16.060 7.864 22.852 1.00 66.12 102 HIS A O 1
ATOM 829 N N . ARG A 1 103 ? -14.338 9.300 22.813 1.00 59.72 103 ARG A N 1
ATOM 830 C CA . ARG A 1 103 ? -15.071 10.318 22.056 1.00 59.72 103 ARG A CA 1
ATOM 831 C C . ARG A 1 103 ? -15.002 10.009 20.558 1.00 59.72 103 ARG A C 1
ATOM 833 O O . ARG A 1 103 ? -13.905 9.890 20.011 1.00 59.72 103 ARG A O 1
ATOM 840 N N . PRO A 1 104 ? -16.147 9.902 19.862 1.00 58.97 104 PRO A N 1
ATOM 841 C CA . PRO A 1 104 ? -16.200 9.676 18.421 1.00 58.97 104 PRO A CA 1
ATOM 842 C C . PRO A 1 104 ? -15.937 10.983 17.660 1.00 58.97 104 PRO A C 1
ATOM 844 O O . PRO A 1 104 ? -16.739 11.414 16.835 1.00 58.97 104 PRO A O 1
ATOM 847 N N . GLU A 1 105 ? -14.825 11.651 17.955 1.00 63.34 105 GLU A N 1
ATOM 848 C CA . GLU A 1 105 ? -14.424 12.842 17.217 1.00 63.34 105 GLU A CA 1
ATOM 849 C C . GLU A 1 105 ? -13.655 12.445 15.956 1.00 63.34 105 GLU A C 1
ATOM 851 O O . GLU A 1 105 ? -12.847 11.507 15.936 1.00 63.34 105 GLU A O 1
ATOM 856 N N . SER A 1 106 ? -13.938 13.158 14.866 1.00 61.38 106 SER A N 1
ATOM 857 C CA . SER A 1 106 ? -13.204 13.002 13.617 1.00 61.38 106 SER A CA 1
ATOM 858 C C . SER A 1 106 ? -11.745 13.377 13.848 1.00 61.38 106 SER A C 1
ATOM 860 O O . SER A 1 106 ? -11.445 14.528 14.169 1.00 61.38 106 SER A O 1
ATOM 862 N N . SER A 1 107 ? -10.838 12.424 13.657 1.00 76.00 107 SER A N 1
ATOM 863 C CA . SER A 1 107 ? -9.408 12.650 13.845 1.00 76.00 107 SER A CA 1
ATOM 864 C C . SER A 1 107 ? -8.730 12.843 12.494 1.00 76.00 107 SER A C 1
ATOM 866 O O . SER A 1 107 ? -8.844 11.999 11.604 1.00 76.00 107 SER A O 1
ATOM 868 N N . ARG A 1 108 ? -7.989 13.949 12.339 1.00 84.44 108 ARG A N 1
ATOM 869 C CA . ARG A 1 108 ? -7.150 14.182 11.149 1.00 84.44 108 ARG A CA 1
ATOM 870 C C . ARG A 1 108 ? -6.103 13.082 10.988 1.00 84.44 108 ARG A C 1
ATOM 872 O O . ARG A 1 108 ? -5.847 12.662 9.867 1.00 84.44 108 ARG A O 1
ATOM 879 N N . LEU A 1 109 ? -5.562 12.590 12.106 1.00 85.62 109 LEU A N 1
ATOM 880 C CA . LEU A 1 109 ? -4.646 11.455 12.123 1.00 85.62 109 LEU A CA 1
ATOM 881 C C . LEU A 1 109 ? -5.340 10.202 11.582 1.00 85.62 109 LEU A C 1
ATOM 883 O O . LEU A 1 109 ? -4.827 9.593 10.657 1.00 85.62 109 LEU A O 1
ATOM 887 N N . ALA A 1 110 ? -6.536 9.867 12.079 1.00 88.12 110 ALA A N 1
ATOM 888 C CA . ALA A 1 110 ? -7.283 8.705 11.591 1.00 88.12 110 ALA A CA 1
ATOM 889 C C . ALA A 1 110 ? -7.584 8.806 10.089 1.00 88.12 110 ALA A C 1
ATOM 891 O O . ALA A 1 110 ? -7.399 7.839 9.357 1.00 88.12 110 ALA A O 1
ATOM 892 N N . PHE A 1 111 ? -7.997 9.986 9.616 1.00 89.00 111 PHE A N 1
ATOM 893 C CA . PHE A 1 111 ? -8.216 10.228 8.192 1.00 89.00 111 PHE A CA 1
ATOM 894 C C . PHE A 1 111 ? -6.940 10.019 7.367 1.00 89.00 111 PHE A C 1
ATOM 896 O O . PHE A 1 111 ? -6.975 9.275 6.393 1.00 89.00 111 PHE A O 1
ATOM 903 N N . ALA A 1 112 ? -5.822 10.634 7.761 1.00 90.44 112 ALA A N 1
ATOM 904 C CA . ALA A 1 112 ? -4.555 10.518 7.041 1.00 90.44 112 ALA A CA 1
ATOM 905 C C . ALA A 1 112 ? -4.018 9.078 7.046 1.00 90.44 112 ALA A C 1
ATOM 907 O O . ALA A 1 112 ? -3.617 8.573 6.001 1.00 90.44 112 ALA A O 1
ATOM 908 N N . SER A 1 113 ? -4.071 8.393 8.191 1.00 93.19 113 SER A N 1
ATOM 909 C CA . SER A 1 113 ? -3.637 6.999 8.322 1.00 93.19 113 SER A CA 1
ATOM 910 C C . SER A 1 113 ? -4.470 6.061 7.454 1.00 93.19 113 SER A C 1
ATOM 912 O O . SER A 1 113 ? -3.912 5.211 6.768 1.00 93.19 113 SER A O 1
ATOM 914 N N . ILE A 1 114 ? -5.797 6.232 7.440 1.00 92.25 114 ILE A N 1
ATOM 915 C CA . ILE A 1 114 ? -6.690 5.440 6.587 1.00 92.25 114 ILE A CA 1
ATOM 916 C C . ILE A 1 114 ? -6.443 5.754 5.114 1.00 92.25 114 ILE A C 1
ATOM 918 O O . ILE A 1 114 ? -6.386 4.832 4.311 1.00 92.25 114 ILE A O 1
ATOM 922 N N . LEU A 1 115 ? -6.284 7.027 4.750 1.00 93.06 115 LEU A N 1
ATOM 923 C CA . LEU A 1 115 ? -5.997 7.434 3.376 1.00 93.06 115 LEU A CA 1
ATOM 924 C C . LEU A 1 115 ? -4.731 6.747 2.852 1.00 93.06 115 LEU A C 1
ATOM 926 O O . LEU A 1 115 ? -4.784 6.100 1.808 1.00 93.06 115 LEU A O 1
ATOM 930 N N . LEU A 1 116 ? -3.623 6.858 3.590 1.00 94.19 116 LEU A N 1
ATOM 931 C CA . LEU A 1 116 ? -2.353 6.222 3.232 1.00 94.19 116 LEU A CA 1
ATOM 932 C C . LEU A 1 116 ? -2.518 4.706 3.132 1.00 94.19 116 LEU A C 1
ATOM 934 O O . LEU A 1 116 ? -2.199 4.117 2.101 1.00 94.19 116 LEU A O 1
ATOM 938 N N . TYR A 1 117 ? -3.113 4.095 4.157 1.00 94.56 117 TYR A N 1
ATOM 939 C CA . TYR A 1 117 ? -3.351 2.659 4.180 1.00 94.56 117 TYR A CA 1
ATOM 940 C C . TYR A 1 117 ? -4.154 2.181 2.974 1.00 94.56 117 TYR A C 1
ATOM 942 O O . TYR A 1 117 ? -3.765 1.207 2.344 1.00 94.56 117 TYR A O 1
ATOM 950 N N . GLN A 1 118 ? -5.232 2.873 2.603 1.00 93.00 118 GLN A N 1
ATOM 951 C CA . GLN A 1 118 ? -6.063 2.459 1.475 1.00 93.00 118 GLN A CA 1
ATOM 952 C C . GLN A 1 118 ? -5.330 2.577 0.136 1.00 93.00 118 GLN A C 1
ATOM 954 O O . GLN A 1 118 ? -5.490 1.701 -0.712 1.00 93.00 118 GLN A O 1
ATOM 959 N N . ILE A 1 119 ? -4.502 3.610 -0.054 1.00 94.75 119 ILE A N 1
ATOM 960 C CA . ILE A 1 119 ? -3.672 3.754 -1.260 1.00 94.75 119 ILE A CA 1
ATOM 961 C C . ILE A 1 119 ? -2.705 2.573 -1.368 1.00 94.75 119 ILE A C 1
ATOM 963 O O . ILE A 1 119 ? -2.685 1.886 -2.389 1.00 94.75 119 ILE A O 1
ATOM 967 N N . PHE A 1 120 ? -1.935 2.309 -0.312 1.00 94.94 120 PHE A N 1
ATOM 968 C CA . PHE A 1 120 ? -0.871 1.309 -0.368 1.00 94.94 120 PHE A CA 1
ATOM 969 C C . PHE A 1 120 ? -1.386 -0.125 -0.282 1.00 94.94 120 PHE A C 1
ATOM 971 O O . PHE A 1 120 ? -0.881 -0.970 -1.006 1.00 94.94 120 PHE A O 1
ATOM 978 N N . ALA A 1 121 ? -2.441 -0.402 0.487 1.00 93.31 121 ALA A N 1
ATOM 979 C CA . ALA A 1 121 ? -3.093 -1.711 0.476 1.00 93.31 121 ALA A CA 1
ATOM 980 C C . ALA A 1 121 ? -3.662 -2.036 -0.914 1.00 93.31 121 ALA A C 1
ATOM 982 O O . ALA A 1 121 ? -3.469 -3.142 -1.411 1.00 93.31 121 ALA A O 1
ATOM 983 N N . THR A 1 122 ? -4.300 -1.064 -1.581 1.00 93.19 122 THR A N 1
ATOM 984 C CA . THR A 1 122 ? -4.784 -1.246 -2.962 1.00 93.19 122 THR A CA 1
ATOM 985 C C . THR A 1 122 ? -3.620 -1.470 -3.927 1.00 93.19 122 THR A C 1
ATOM 987 O O . THR A 1 122 ? -3.685 -2.365 -4.770 1.00 93.19 122 THR A O 1
ATOM 990 N N . ALA A 1 123 ? -2.531 -0.709 -3.783 1.00 92.38 123 ALA A N 1
ATOM 991 C CA . ALA A 1 123 ? -1.325 -0.898 -4.583 1.00 92.38 123 ALA A CA 1
ATOM 992 C C . ALA A 1 123 ? -0.740 -2.308 -4.410 1.00 92.38 123 ALA A C 1
ATOM 994 O O . ALA A 1 123 ? -0.455 -2.963 -5.407 1.00 92.38 123 ALA A O 1
ATOM 995 N N . THR A 1 124 ? -0.629 -2.806 -3.177 1.00 91.81 124 THR A N 1
ATOM 996 C CA . THR A 1 124 ? -0.126 -4.157 -2.884 1.00 91.81 124 THR A CA 1
ATOM 997 C C . THR A 1 124 ? -1.024 -5.251 -3.445 1.00 91.81 124 THR A C 1
ATOM 999 O O . THR A 1 124 ? -0.526 -6.214 -4.014 1.00 91.81 124 THR A O 1
ATOM 1002 N N . LEU A 1 125 ? -2.345 -5.107 -3.318 1.00 89.56 125 LEU A N 1
ATOM 1003 C CA . LEU A 1 125 ? -3.293 -6.108 -3.810 1.00 89.56 125 LEU A CA 1
ATOM 1004 C C . LEU A 1 125 ? -3.281 -6.242 -5.335 1.00 89.56 125 LEU A C 1
ATOM 1006 O O . LEU A 1 125 ? -3.402 -7.351 -5.848 1.00 89.56 125 LEU A O 1
ATOM 1010 N N . PHE A 1 126 ? -3.194 -5.120 -6.053 1.00 84.44 126 PHE A N 1
ATOM 1011 C CA . PHE A 1 126 ? -3.471 -5.101 -7.489 1.00 84.44 126 PHE A CA 1
ATOM 1012 C C . PHE A 1 126 ? -2.264 -4.764 -8.349 1.00 84.44 126 PHE A C 1
ATOM 1014 O O . PHE A 1 126 ? -2.095 -5.375 -9.399 1.00 84.44 126 PHE A O 1
ATOM 1021 N N . LEU A 1 127 ? -1.459 -3.775 -7.964 1.00 74.56 127 LEU A N 1
ATOM 1022 C CA . LEU A 1 127 ? -0.355 -3.313 -8.802 1.00 74.56 127 LEU A CA 1
ATOM 1023 C C . LEU A 1 127 ? 0.931 -4.070 -8.501 1.00 74.56 127 LEU A C 1
ATOM 1025 O O . LEU A 1 127 ? 1.590 -4.483 -9.442 1.00 74.56 127 LEU A O 1
ATOM 1029 N N . ASP A 1 128 ? 1.254 -4.334 -7.237 1.00 76.00 128 ASP A N 1
ATOM 1030 C CA . ASP A 1 128 ? 2.490 -5.040 -6.876 1.00 76.00 128 ASP A CA 1
ATOM 1031 C C . ASP A 1 128 ? 2.534 -6.453 -7.489 1.00 76.00 128 ASP A C 1
ATOM 1033 O O . ASP A 1 128 ? 3.561 -6.857 -8.018 1.00 76.00 128 ASP A O 1
ATOM 1037 N N . VAL A 1 129 ? 1.390 -7.151 -7.548 1.00 67.75 129 VAL A N 1
ATOM 1038 C CA . VAL A 1 129 ? 1.262 -8.470 -8.200 1.00 67.75 129 VAL A CA 1
ATOM 1039 C C . VAL A 1 129 ? 1.455 -8.393 -9.720 1.00 67.75 129 VAL A C 1
ATOM 1041 O O . VAL A 1 129 ? 2.146 -9.232 -10.295 1.00 67.75 129 VAL A O 1
ATOM 1044 N N . VAL A 1 130 ? 0.866 -7.391 -10.384 1.00 66.19 130 VAL A N 1
ATOM 1045 C CA . VAL A 1 130 ? 0.990 -7.211 -11.844 1.00 66.19 130 VAL A CA 1
ATOM 1046 C C . VAL A 1 130 ? 2.403 -6.791 -12.228 1.00 66.19 130 VAL A C 1
ATOM 1048 O O . VAL A 1 130 ? 2.958 -7.323 -13.185 1.00 66.19 130 VAL A O 1
ATOM 1051 N N . PHE A 1 131 ? 3.005 -5.885 -11.457 1.00 66.44 131 PHE A N 1
ATOM 1052 C CA . PHE A 1 131 ? 4.399 -5.494 -11.632 1.00 66.44 131 PHE A CA 1
ATOM 1053 C C . PHE A 1 131 ? 5.325 -6.697 -11.536 1.00 66.44 131 PHE A C 1
ATOM 1055 O O . PHE A 1 131 ? 6.225 -6.831 -12.354 1.00 66.44 131 PHE A O 1
ATOM 1062 N N . TRP A 1 132 ? 5.069 -7.600 -10.594 1.00 66.81 132 TRP A N 1
ATOM 1063 C CA . TRP A 1 132 ? 5.857 -8.814 -10.440 1.00 66.81 132 TRP A CA 1
ATOM 1064 C C . TRP A 1 132 ? 5.695 -9.804 -11.590 1.00 66.81 132 TRP A C 1
ATOM 1066 O O . TRP A 1 132 ? 6.680 -10.363 -12.065 1.00 66.81 132 TRP A O 1
ATOM 1076 N N . ALA A 1 133 ? 4.460 -10.010 -12.050 1.00 64.50 133 ALA A N 1
ATOM 1077 C CA . ALA A 1 133 ? 4.190 -10.881 -13.188 1.00 64.50 133 ALA A CA 1
ATOM 1078 C C . ALA A 1 133 ? 4.886 -10.373 -14.461 1.00 64.50 133 ALA A C 1
ATOM 1080 O O . ALA A 1 133 ? 5.475 -11.165 -15.188 1.00 64.50 133 ALA A O 1
ATOM 1081 N N . LEU A 1 134 ? 4.869 -9.055 -14.689 1.00 65.06 134 LEU A N 1
ATOM 1082 C CA . LEU A 1 134 ? 5.552 -8.428 -15.822 1.00 65.06 134 LEU A CA 1
ATOM 1083 C C . LEU A 1 134 ? 7.077 -8.457 -15.660 1.00 65.06 134 LEU A C 1
ATOM 1085 O O . LEU A 1 134 ? 7.779 -8.793 -16.603 1.00 65.06 134 LEU A O 1
ATOM 1089 N N . LEU A 1 135 ? 7.606 -8.177 -14.466 1.00 62.22 135 LEU A N 1
ATOM 1090 C CA . LEU A 1 135 ? 9.047 -8.253 -14.197 1.00 62.22 135 LEU A CA 1
ATOM 1091 C C . LEU A 1 135 ? 9.601 -9.664 -14.410 1.00 62.22 135 LEU A C 1
ATOM 1093 O O . LEU A 1 135 ? 10.695 -9.805 -14.934 1.00 62.22 135 LEU A O 1
ATOM 1097 N N . HIS A 1 136 ? 8.847 -10.713 -14.075 1.00 62.47 136 HIS A N 1
ATOM 1098 C CA . HIS A 1 136 ? 9.290 -12.087 -14.322 1.00 62.47 136 HIS A CA 1
ATOM 1099 C C . HIS A 1 136 ? 9.439 -12.401 -15.825 1.00 62.47 136 HIS A C 1
ATOM 1101 O O . HIS A 1 136 ? 10.276 -13.219 -16.204 1.00 62.47 136 HIS A O 1
ATOM 1107 N N . GLU A 1 137 ? 8.624 -11.796 -16.690 1.00 62.38 137 GLU A N 1
ATOM 1108 C CA . GLU A 1 137 ? 8.664 -12.066 -18.131 1.00 62.38 137 GLU A CA 1
ATOM 1109 C C . GLU A 1 137 ? 9.816 -11.332 -18.838 1.00 62.38 137 GLU A C 1
ATOM 1111 O O . GLU A 1 137 ? 10.324 -11.833 -19.841 1.00 62.38 137 GLU A O 1
ATOM 1116 N N . TYR A 1 138 ? 10.249 -10.181 -18.308 1.00 60.41 138 TYR A N 1
ATOM 1117 C CA . TYR A 1 138 ? 11.182 -9.290 -19.004 1.00 60.41 138 TYR A CA 1
ATOM 1118 C C . TYR A 1 138 ? 12.505 -8.992 -18.272 1.00 60.41 138 TYR A C 1
ATOM 1120 O O . TYR A 1 138 ? 13.429 -8.532 -18.935 1.00 60.41 138 TYR A O 1
ATOM 1128 N N . ASP A 1 139 ? 12.626 -9.275 -16.970 1.00 59.81 139 ASP A N 1
ATOM 1129 C CA . ASP A 1 139 ? 13.869 -9.154 -16.187 1.00 59.81 139 ASP A CA 1
ATOM 1130 C C . ASP A 1 139 ? 14.334 -10.529 -15.657 1.00 59.81 139 ASP A C 1
ATOM 1132 O O . ASP A 1 139 ? 13.579 -11.507 -15.646 1.00 59.81 139 ASP A O 1
ATOM 1136 N N . GLU A 1 140 ? 15.602 -10.626 -15.225 1.00 60.75 140 GLU A N 1
ATOM 1137 C CA . GLU A 1 140 ? 16.155 -11.835 -14.595 1.00 60.75 140 GLU A CA 1
ATOM 1138 C C . GLU A 1 140 ? 15.224 -12.373 -13.499 1.00 60.75 140 GLU A C 1
ATOM 1140 O O . GLU A 1 140 ? 14.687 -11.615 -12.686 1.00 60.75 140 GLU A O 1
ATOM 1145 N N . ALA A 1 141 ? 15.051 -13.700 -13.469 1.00 64.31 141 ALA A N 1
ATOM 1146 C CA . ALA A 1 141 ? 14.116 -14.354 -12.566 1.00 64.31 141 ALA A CA 1
ATOM 1147 C C . ALA A 1 141 ? 14.333 -13.872 -11.115 1.00 64.31 141 ALA A C 1
ATOM 1149 O O . ALA A 1 141 ? 15.418 -14.055 -10.551 1.00 64.31 141 ALA A O 1
ATOM 1150 N N . PRO A 1 142 ? 13.317 -13.260 -10.492 1.00 68.62 142 PRO A N 1
ATOM 1151 C CA . PRO A 1 142 ? 13.475 -12.650 -9.184 1.00 68.62 142 PRO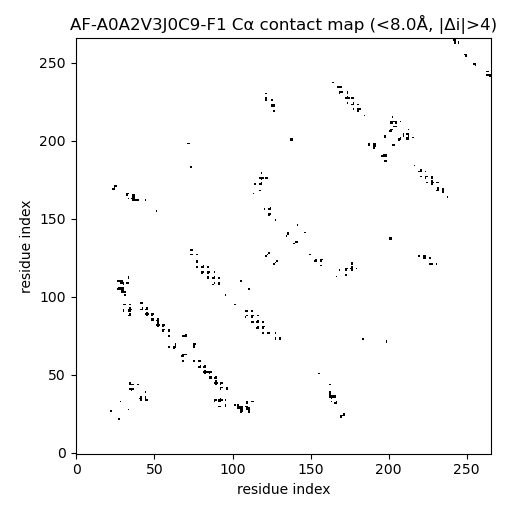 A CA 1
ATOM 1152 C C . PRO A 1 142 ? 13.850 -13.684 -8.119 1.00 68.62 142 PRO A C 1
ATOM 1154 O O . PRO A 1 142 ? 13.329 -14.801 -8.084 1.00 68.62 142 PRO A O 1
ATOM 1157 N N . SER A 1 143 ? 14.754 -13.301 -7.214 1.00 75.38 143 SER A N 1
ATOM 1158 C CA . SER A 1 143 ? 15.233 -14.215 -6.174 1.00 75.38 143 SER A CA 1
ATOM 1159 C C . SER A 1 143 ? 14.092 -14.712 -5.277 1.00 75.38 143 SER A C 1
ATOM 1161 O O . SER A 1 143 ? 13.142 -13.983 -4.980 1.00 75.38 143 SER A O 1
ATOM 1163 N N . PHE A 1 144 ? 14.222 -15.942 -4.769 1.00 79.81 144 PHE A N 1
ATOM 1164 C CA . PHE A 1 144 ? 13.237 -16.546 -3.864 1.00 79.81 144 PHE A CA 1
ATOM 1165 C C . PHE A 1 144 ? 12.906 -15.654 -2.655 1.00 79.81 144 PHE A C 1
ATOM 1167 O O . PHE A 1 144 ? 11.749 -15.560 -2.255 1.00 79.81 144 PHE A O 1
ATOM 1174 N N . ALA A 1 145 ? 13.902 -14.951 -2.104 1.00 77.62 145 ALA A N 1
ATOM 1175 C CA . ALA A 1 145 ? 13.704 -14.028 -0.987 1.00 77.62 145 ALA A CA 1
ATOM 1176 C C . ALA A 1 145 ? 12.741 -12.881 -1.338 1.00 77.62 145 ALA A C 1
ATOM 1178 O O . ALA A 1 145 ? 11.898 -12.514 -0.520 1.00 77.62 145 ALA A O 1
ATOM 1179 N N . VAL A 1 146 ? 12.828 -12.355 -2.563 1.00 77.06 146 VAL A N 1
ATOM 1180 C CA . VAL A 1 146 ? 11.934 -11.300 -3.050 1.00 77.06 146 VAL A CA 1
ATOM 1181 C C . VAL A 1 146 ? 10.530 -11.875 -3.255 1.00 77.06 146 VAL A C 1
ATOM 1183 O O . VAL A 1 146 ? 9.581 -11.304 -2.722 1.00 77.06 146 VAL A O 1
ATOM 1186 N N . VAL A 1 147 ? 10.385 -13.052 -3.893 1.00 79.19 147 VAL A N 1
ATOM 1187 C CA . VAL A 1 147 ? 9.075 -13.736 -4.047 1.00 79.19 147 VAL A CA 1
ATOM 1188 C C . VAL A 1 147 ? 8.360 -13.844 -2.698 1.00 79.19 147 VAL A C 1
ATOM 1190 O O . VAL A 1 147 ? 7.209 -13.431 -2.544 1.00 79.19 147 VAL A O 1
ATOM 1193 N N . VAL A 1 148 ? 9.057 -14.411 -1.708 1.00 83.38 148 VAL A N 1
ATOM 1194 C CA . VAL A 1 148 ? 8.500 -14.692 -0.383 1.00 83.38 148 VAL A CA 1
ATOM 1195 C C . VAL A 1 148 ? 8.123 -13.400 0.327 1.00 83.38 148 VAL A C 1
ATOM 1197 O O . VAL A 1 148 ? 7.069 -13.354 0.958 1.00 83.38 148 VAL A O 1
ATOM 1200 N N . GLN A 1 149 ? 8.922 -12.340 0.191 1.00 82.88 149 GLN A N 1
ATOM 1201 C CA . GLN A 1 149 ? 8.603 -11.041 0.777 1.00 82.88 149 GLN A CA 1
ATOM 1202 C C . GLN A 1 149 ? 7.295 -10.468 0.220 1.00 82.88 149 GLN A C 1
ATOM 1204 O O . GLN A 1 149 ? 6.440 -10.029 0.989 1.00 82.88 149 GLN A O 1
ATOM 1209 N N . HIS A 1 150 ? 7.109 -10.479 -1.100 1.00 83.00 150 HIS A N 1
ATOM 1210 C CA . HIS A 1 150 ? 5.882 -9.966 -1.711 1.00 83.00 150 HIS A CA 1
ATOM 1211 C C . HIS A 1 150 ? 4.663 -10.802 -1.337 1.00 83.00 150 HIS A C 1
ATOM 1213 O O . HIS A 1 150 ? 3.622 -10.249 -0.977 1.00 83.00 150 HIS A O 1
ATOM 1219 N N . ALA A 1 151 ? 4.803 -12.130 -1.344 1.00 85.00 151 ALA A N 1
ATOM 1220 C CA . ALA A 1 151 ? 3.752 -13.032 -0.891 1.00 85.00 151 ALA A CA 1
ATOM 1221 C C . ALA A 1 151 ? 3.384 -12.775 0.580 1.00 85.00 151 ALA A C 1
ATOM 1223 O O . ALA A 1 151 ? 2.201 -12.705 0.918 1.00 85.00 151 ALA A O 1
ATOM 1224 N N . ALA A 1 152 ? 4.384 -12.573 1.445 1.00 87.88 152 ALA A N 1
ATOM 1225 C CA . ALA A 1 152 ? 4.176 -12.228 2.845 1.00 87.88 152 ALA A CA 1
ATOM 1226 C C . ALA A 1 152 ? 3.450 -10.885 2.981 1.00 87.88 152 ALA A C 1
ATOM 1228 O O . ALA A 1 152 ? 2.443 -10.809 3.677 1.00 87.88 152 ALA A O 1
ATOM 1229 N N . ASN A 1 153 ? 3.882 -9.842 2.273 1.00 89.00 153 ASN A N 1
ATOM 1230 C CA . ASN A 1 153 ? 3.209 -8.546 2.308 1.00 89.00 153 ASN A CA 1
ATOM 1231 C C . ASN A 1 153 ? 1.752 -8.634 1.864 1.00 89.00 153 ASN A C 1
ATOM 1233 O O . ASN A 1 153 ? 0.879 -8.079 2.529 1.00 89.00 153 ASN A O 1
ATOM 1237 N N . LEU A 1 154 ? 1.489 -9.344 0.764 1.00 90.31 154 LEU A N 1
ATOM 1238 C CA . LEU A 1 154 ? 0.141 -9.555 0.255 1.00 90.31 154 LEU A CA 1
ATOM 1239 C C . LEU A 1 154 ? -0.726 -10.257 1.302 1.00 90.31 154 LEU A C 1
ATOM 1241 O O . LEU A 1 154 ? -1.810 -9.772 1.625 1.00 90.31 154 LEU A O 1
ATOM 1245 N N . ALA A 1 155 ? -0.233 -11.356 1.879 1.00 91.56 155 ALA A N 1
ATOM 1246 C CA . ALA A 1 155 ? -0.940 -12.093 2.921 1.00 91.56 155 ALA A CA 1
ATOM 1247 C C . ALA A 1 155 ? -1.243 -11.205 4.137 1.00 91.56 155 ALA A C 1
ATOM 1249 O O . ALA A 1 155 ? -2.370 -11.187 4.630 1.00 91.56 155 ALA A O 1
ATOM 1250 N N . MET A 1 156 ? -0.270 -10.415 4.588 1.00 92.19 156 MET A N 1
ATOM 1251 C CA . MET A 1 156 ? -0.419 -9.525 5.739 1.00 92.19 156 MET A CA 1
ATOM 1252 C C . MET A 1 156 ? -1.411 -8.385 5.469 1.00 92.19 156 MET A C 1
ATOM 1254 O O . MET A 1 156 ? -2.219 -8.064 6.340 1.00 92.19 156 MET A O 1
ATOM 1258 N N . VAL A 1 157 ? -1.405 -7.807 4.262 1.00 92.75 157 VAL A N 1
ATOM 1259 C CA . VAL A 1 157 ? -2.394 -6.801 3.836 1.00 92.75 157 VAL A CA 1
ATOM 1260 C C . VAL A 1 157 ? -3.793 -7.407 3.777 1.00 92.75 157 VAL A C 1
ATOM 1262 O O . VAL A 1 157 ? -4.730 -6.801 4.288 1.00 92.75 157 VAL A O 1
ATOM 1265 N N . VAL A 1 158 ? -3.948 -8.612 3.222 1.00 92.44 158 VAL A N 1
ATOM 1266 C CA . VAL A 1 158 ? -5.240 -9.318 3.195 1.00 92.44 158 VAL A CA 1
ATOM 1267 C C . VAL A 1 158 ? -5.748 -9.570 4.615 1.00 92.44 158 VAL A C 1
ATOM 1269 O O . VAL A 1 158 ? -6.903 -9.266 4.912 1.00 92.44 158 VAL A O 1
ATOM 1272 N N . VAL A 1 159 ? -4.893 -10.066 5.514 1.00 93.12 159 VAL A N 1
ATOM 1273 C CA . VAL A 1 159 ? -5.254 -10.278 6.923 1.00 93.12 159 VAL A CA 1
ATOM 1274 C C . VAL A 1 159 ? -5.656 -8.962 7.587 1.00 93.12 159 VAL A C 1
ATOM 1276 O O . VAL A 1 159 ? -6.703 -8.910 8.233 1.00 93.12 159 VAL A O 1
ATOM 1279 N N . ASP A 1 160 ? -4.892 -7.880 7.413 1.00 93.00 160 ASP A N 1
ATOM 1280 C CA . ASP A 1 160 ? -5.250 -6.598 8.026 1.00 93.00 160 ASP A CA 1
ATOM 1281 C C . ASP A 1 160 ? -6.537 -6.013 7.437 1.00 93.00 160 ASP A C 1
ATOM 1283 O O . ASP A 1 160 ? -7.331 -5.472 8.196 1.00 93.00 160 ASP A O 1
ATOM 1287 N N . LEU A 1 161 ? -6.816 -6.184 6.141 1.00 90.38 161 LEU A N 1
ATOM 1288 C CA . LEU A 1 161 ? -8.087 -5.768 5.536 1.00 90.38 161 LEU A CA 1
ATOM 1289 C C . LEU A 1 161 ? -9.281 -6.520 6.134 1.00 90.38 161 LEU A C 1
ATOM 1291 O O . LEU A 1 161 ? -10.328 -5.915 6.374 1.00 90.38 161 LEU A O 1
ATOM 1295 N N . LEU A 1 162 ? -9.120 -7.813 6.432 1.00 89.81 162 LEU A N 1
ATOM 1296 C CA . LEU A 1 162 ? -10.131 -8.602 7.142 1.00 89.81 162 LEU A CA 1
ATOM 1297 C C . LEU A 1 162 ? -10.317 -8.116 8.587 1.00 89.81 162 LEU A C 1
ATOM 1299 O O . LEU A 1 162 ? -11.442 -8.019 9.078 1.00 89.81 162 LEU A O 1
ATOM 1303 N N . LEU A 1 163 ? -9.240 -7.748 9.281 1.00 89.31 163 LEU A N 1
ATOM 1304 C CA . LEU A 1 163 ? -9.347 -7.130 10.608 1.00 89.31 163 LEU A CA 1
ATOM 1305 C C . LEU A 1 163 ? -10.008 -5.744 10.525 1.00 89.31 163 LEU A C 1
ATOM 1307 O O . LEU A 1 163 ? -10.822 -5.376 11.375 1.00 89.31 163 LEU A O 1
ATOM 1311 N N . ALA A 1 164 ? -9.712 -5.003 9.465 1.00 86.31 164 ALA A N 1
ATOM 1312 C CA . ALA A 1 164 ? -10.116 -3.631 9.226 1.00 86.31 164 ALA A CA 1
ATOM 1313 C C . ALA A 1 164 ? -11.418 -3.496 8.421 1.00 86.31 164 ALA A C 1
ATOM 1315 O O . ALA A 1 164 ? -11.681 -2.421 7.887 1.00 86.31 164 ALA A O 1
ATOM 1316 N N . LEU A 1 165 ? -12.277 -4.522 8.380 1.00 83.56 165 LEU A N 1
ATOM 1317 C CA . LEU A 1 165 ? -13.559 -4.499 7.648 1.00 83.56 165 LEU A CA 1
ATOM 1318 C C . LEU A 1 165 ? -14.484 -3.322 8.017 1.00 83.56 165 LEU A C 1
ATOM 1320 O O . LEU A 1 165 ? -15.400 -2.991 7.267 1.00 83.56 165 LEU A O 1
ATOM 1324 N N . ARG A 1 166 ? -14.257 -2.675 9.168 1.00 80.31 166 ARG A N 1
ATOM 1325 C CA . ARG A 1 166 ? -14.971 -1.454 9.584 1.00 80.31 166 ARG A CA 1
ATOM 1326 C C . ARG A 1 166 ? -14.551 -0.209 8.806 1.00 80.31 166 ARG A C 1
ATOM 1328 O O . ARG A 1 166 ? -15.325 0.746 8.735 1.00 80.31 166 ARG A O 1
ATOM 1335 N N . ILE A 1 167 ? -13.337 -0.191 8.260 1.00 84.25 167 ILE A N 1
ATOM 1336 C CA . ILE A 1 167 ? -12.804 0.947 7.520 1.00 84.25 167 ILE A CA 1
ATOM 1337 C C . ILE A 1 167 ? -13.558 1.058 6.199 1.00 84.25 167 ILE A C 1
ATOM 1339 O O . ILE A 1 167 ? -13.512 0.187 5.335 1.00 84.25 167 ILE A O 1
ATOM 1343 N N . GLN A 1 168 ? -14.248 2.180 6.026 1.00 80.06 168 GLN A N 1
ATOM 1344 C CA . GLN A 1 168 ? -15.001 2.435 4.809 1.00 80.06 168 GLN A CA 1
ATOM 1345 C C . GLN A 1 168 ? -14.088 2.943 3.698 1.00 80.06 168 GLN A C 1
ATOM 1347 O O . GLN A 1 168 ? -13.510 4.023 3.828 1.00 80.06 168 GLN A O 1
ATOM 1352 N N . PHE A 1 169 ? -14.057 2.247 2.560 1.00 79.44 169 PHE A N 1
ATOM 1353 C CA . PHE A 1 169 ? -13.455 2.794 1.345 1.00 79.44 169 PHE A CA 1
ATOM 1354 C C . PHE A 1 169 ? -14.376 3.874 0.766 1.00 79.44 169 PHE A C 1
ATOM 1356 O O . PHE A 1 169 ? -15.561 3.618 0.515 1.00 79.44 169 PHE A O 1
ATOM 1363 N N . LYS A 1 170 ? -13.846 5.082 0.575 1.00 84.44 170 LYS A N 1
ATOM 1364 C CA . LYS A 1 170 ? -14.549 6.237 0.001 1.00 84.44 170 LYS A CA 1
ATOM 1365 C C . LYS A 1 170 ? -14.000 6.552 -1.388 1.00 84.44 170 LYS A C 1
ATOM 1367 O O . LYS A 1 170 ? -12.869 6.197 -1.707 1.00 84.44 170 LYS A O 1
ATOM 1372 N N . LEU A 1 171 ? -14.788 7.268 -2.193 1.00 85.31 171 LEU A N 1
ATOM 1373 C CA . LEU A 1 171 ? -14.386 7.676 -3.544 1.00 85.31 171 LEU A CA 1
ATOM 1374 C C . LEU A 1 171 ? -13.072 8.472 -3.539 1.00 85.31 171 LEU A C 1
ATOM 1376 O O . LEU A 1 171 ? -12.245 8.283 -4.421 1.00 85.31 171 LEU A O 1
ATOM 1380 N N . ILE A 1 172 ? -12.843 9.303 -2.517 1.00 86.88 172 ILE A N 1
ATOM 1381 C CA . ILE A 1 172 ? -11.594 10.062 -2.384 1.00 86.88 172 ILE A CA 1
ATOM 1382 C C . ILE A 1 172 ? -10.354 9.155 -2.368 1.00 86.88 172 ILE A C 1
ATOM 1384 O O . ILE A 1 172 ? -9.343 9.514 -2.953 1.00 86.88 172 ILE A O 1
ATOM 1388 N N . TYR A 1 173 ? -10.438 7.946 -1.803 1.00 89.62 173 TYR A N 1
ATOM 1389 C CA . TYR A 1 173 ? -9.320 6.995 -1.793 1.00 89.62 173 TYR A CA 1
ATOM 1390 C C . TYR A 1 173 ? -9.055 6.398 -3.169 1.00 89.62 173 TYR A C 1
ATOM 1392 O O . TYR A 1 173 ? -7.902 6.202 -3.529 1.00 89.62 173 TYR A O 1
ATOM 1400 N N . CYS A 1 174 ? -10.110 6.196 -3.965 1.00 90.06 174 CYS A N 1
ATOM 1401 C CA . CYS A 1 174 ? -9.986 5.793 -5.366 1.00 90.06 174 CYS A CA 1
ATOM 1402 C C . CYS A 1 174 ? -9.224 6.863 -6.152 1.00 90.06 174 CYS A C 1
ATOM 1404 O O . CYS A 1 174 ? -8.258 6.564 -6.846 1.00 90.06 174 CYS A O 1
ATOM 1406 N N . VAL A 1 175 ? -9.641 8.124 -5.992 1.00 92.50 175 VAL A N 1
ATOM 1407 C CA . VAL A 1 175 ? -9.015 9.271 -6.658 1.00 92.50 175 VAL A CA 1
ATOM 1408 C C . VAL A 1 175 ? -7.559 9.414 -6.222 1.00 92.50 175 VAL A C 1
ATOM 1410 O O . VAL A 1 175 ? -6.682 9.515 -7.071 1.00 92.50 175 VAL A O 1
ATOM 1413 N N . CYS A 1 176 ? -7.275 9.367 -4.919 1.00 94.00 176 CYS A N 1
ATOM 1414 C CA . CYS A 1 176 ? -5.909 9.478 -4.413 1.00 94.00 176 CYS A CA 1
ATOM 1415 C C . CYS A 1 176 ? -5.014 8.314 -4.855 1.00 94.00 176 CYS A C 1
ATOM 1417 O O . CYS A 1 176 ? -3.847 8.549 -5.145 1.00 94.00 176 CYS A O 1
ATOM 1419 N N . PHE A 1 177 ? -5.539 7.091 -4.953 1.00 94.44 177 PHE A N 1
ATOM 1420 C CA . PHE A 1 177 ? -4.789 5.952 -5.483 1.00 94.44 177 PHE A CA 1
ATOM 1421 C C . PHE A 1 177 ? -4.446 6.133 -6.969 1.00 94.44 177 PHE A C 1
ATOM 1423 O O . PHE A 1 177 ? -3.296 5.951 -7.357 1.00 94.44 177 PHE A O 1
ATOM 1430 N N . VAL A 1 178 ? -5.401 6.579 -7.791 1.00 95.06 178 VAL A N 1
ATOM 1431 C CA . VAL A 1 178 ? -5.136 6.896 -9.205 1.00 95.06 178 VAL A CA 1
ATOM 1432 C C . VAL A 1 178 ? -4.110 8.028 -9.331 1.00 95.06 178 VAL A C 1
ATOM 1434 O O . VAL A 1 178 ? -3.172 7.919 -10.117 1.00 95.06 178 VAL A O 1
ATOM 1437 N N . LEU A 1 179 ? -4.236 9.091 -8.529 1.00 95.44 179 LEU A N 1
ATOM 1438 C CA . LEU A 1 179 ? -3.269 10.194 -8.505 1.00 95.44 179 LEU A CA 1
ATOM 1439 C C . LEU A 1 179 ? -1.875 9.736 -8.063 1.00 95.44 179 LEU A C 1
ATOM 1441 O O . LEU A 1 179 ? -0.885 10.181 -8.638 1.00 95.44 179 LEU A O 1
ATOM 1445 N N . PHE A 1 180 ? -1.786 8.836 -7.083 1.00 93.50 180 PHE A N 1
ATOM 1446 C CA . PHE A 1 180 ? -0.530 8.211 -6.680 1.00 93.50 180 PHE A CA 1
ATOM 1447 C C . PHE A 1 180 ? 0.115 7.463 -7.855 1.00 93.50 180 PHE A C 1
ATOM 1449 O O . PHE A 1 180 ? 1.281 7.709 -8.160 1.00 93.50 180 PHE A O 1
ATOM 1456 N N . THR A 1 181 ? -0.647 6.637 -8.577 1.00 92.44 181 THR A N 1
ATOM 1457 C CA . THR A 1 181 ? -0.146 5.919 -9.760 1.00 92.44 181 THR A CA 1
ATOM 1458 C C . THR A 1 181 ? 0.319 6.873 -10.859 1.00 92.44 181 THR A C 1
ATOM 1460 O O . THR A 1 181 ? 1.404 6.695 -11.408 1.00 92.44 181 THR A O 1
ATOM 1463 N N . LEU A 1 182 ? -0.446 7.926 -11.157 1.00 94.00 182 LEU A N 1
ATOM 1464 C CA . LEU A 1 182 ? -0.043 8.939 -12.139 1.00 94.00 182 LEU A CA 1
ATOM 1465 C C . LEU A 1 182 ? 1.232 9.673 -11.715 1.00 94.00 182 LEU A C 1
ATOM 1467 O O . LEU A 1 182 ? 2.105 9.915 -12.544 1.00 94.00 182 LEU A O 1
ATOM 1471 N N . THR A 1 183 ? 1.362 9.990 -10.425 1.00 92.94 183 THR A N 1
ATOM 1472 C CA . THR A 1 183 ? 2.562 10.634 -9.868 1.00 92.94 183 THR A CA 1
ATOM 1473 C C . THR A 1 183 ? 3.780 9.730 -10.013 1.00 92.94 183 THR A C 1
ATOM 1475 O O . THR A 1 183 ? 4.846 10.201 -10.401 1.00 92.94 183 THR A O 1
ATOM 1478 N N . TYR A 1 184 ? 3.624 8.428 -9.767 1.00 90.62 184 TYR A N 1
ATOM 1479 C CA . TYR A 1 184 ? 4.689 7.453 -9.979 1.00 90.62 184 TYR A CA 1
ATOM 1480 C C . TYR A 1 184 ? 5.130 7.393 -11.450 1.00 90.62 184 TYR A C 1
ATOM 1482 O O . TYR A 1 184 ? 6.321 7.493 -11.742 1.00 90.62 184 TYR A O 1
ATOM 1490 N N . LEU A 1 185 ? 4.183 7.303 -12.387 1.00 91.00 185 LEU A N 1
ATOM 1491 C CA . LEU A 1 185 ? 4.496 7.275 -13.821 1.00 91.00 185 LEU A CA 1
ATOM 1492 C C . LEU A 1 185 ? 5.158 8.578 -14.292 1.00 91.00 185 LEU A C 1
ATOM 1494 O O . LEU A 1 185 ? 6.104 8.541 -15.081 1.00 91.00 185 LEU A O 1
ATOM 1498 N N . ALA A 1 186 ? 4.712 9.726 -13.774 1.00 91.62 186 ALA A N 1
ATOM 1499 C CA . ALA A 1 186 ? 5.354 11.012 -14.026 1.00 91.62 186 ALA A CA 1
ATOM 1500 C C . ALA A 1 186 ? 6.790 11.040 -13.482 1.00 91.62 186 ALA A C 1
ATOM 1502 O O . ALA A 1 186 ? 7.696 11.507 -14.169 1.00 91.62 186 ALA A O 1
ATOM 1503 N N . PHE A 1 187 ? 7.023 10.492 -12.286 1.00 90.44 187 PHE A N 1
ATOM 1504 C CA . PHE A 1 187 ? 8.359 10.389 -11.703 1.00 90.44 187 PHE A CA 1
ATOM 1505 C C . PHE A 1 187 ? 9.292 9.506 -12.539 1.00 90.44 187 PHE A C 1
ATOM 1507 O O . PHE A 1 187 ? 10.438 9.889 -12.766 1.00 90.44 187 PHE A O 1
ATOM 1514 N N . MET A 1 188 ? 8.805 8.374 -13.064 1.00 87.94 188 MET A N 1
ATOM 1515 C CA . MET A 1 188 ? 9.581 7.545 -13.996 1.00 87.94 188 MET A CA 1
ATOM 1516 C C . MET A 1 188 ? 10.040 8.349 -15.218 1.00 87.94 188 MET A C 1
ATOM 1518 O O . MET A 1 188 ? 11.199 8.255 -15.617 1.00 87.94 188 MET A O 1
ATOM 1522 N N . TRP A 1 189 ? 9.144 9.159 -15.791 1.00 87.88 189 TRP A N 1
ATOM 1523 C CA . TRP A 1 189 ? 9.462 9.985 -16.955 1.00 87.88 189 TRP A CA 1
ATOM 1524 C C . TRP A 1 189 ? 10.458 11.101 -16.629 1.00 87.88 189 TRP A C 1
ATOM 1526 O O . TRP A 1 189 ? 11.416 11.312 -17.369 1.00 87.88 189 TRP A O 1
ATOM 1536 N N . ILE A 1 190 ? 10.270 11.787 -15.498 1.00 90.75 190 ILE A N 1
ATOM 1537 C CA . ILE A 1 190 ? 11.206 12.813 -15.019 1.00 90.75 190 ILE A CA 1
ATOM 1538 C C . ILE A 1 190 ? 12.593 12.204 -14.806 1.00 90.75 190 ILE A C 1
ATOM 1540 O O . ILE A 1 190 ? 13.582 12.800 -15.221 1.00 90.75 190 ILE A O 1
ATOM 1544 N N . ARG A 1 191 ? 12.680 11.008 -14.208 1.00 88.81 191 ARG A N 1
ATOM 1545 C CA . ARG A 1 191 ? 13.956 10.304 -14.043 1.00 88.81 191 ARG A CA 1
ATOM 1546 C C . ARG A 1 191 ? 14.609 10.042 -15.392 1.00 88.81 191 ARG A C 1
ATOM 1548 O O . ARG A 1 191 ? 15.756 10.427 -15.553 1.00 88.81 191 ARG A O 1
ATOM 1555 N N . PHE A 1 192 ? 13.887 9.459 -16.349 1.00 89.19 192 PHE A N 1
ATOM 1556 C CA . PHE A 1 192 ? 14.419 9.229 -17.694 1.00 89.19 192 PHE A CA 1
ATOM 1557 C C . PHE A 1 192 ? 14.958 10.521 -18.324 1.00 89.19 192 PHE A C 1
ATOM 1559 O O . PHE A 1 192 ? 16.080 10.537 -18.818 1.00 89.19 192 PHE A O 1
ATOM 1566 N N . ALA A 1 193 ? 14.219 11.627 -18.220 1.00 91.06 193 ALA A N 1
ATOM 1567 C CA . ALA A 1 193 ? 14.660 12.921 -18.740 1.00 91.06 193 ALA A CA 1
ATOM 1568 C C . ALA A 1 193 ? 15.947 13.453 -18.075 1.00 91.06 193 ALA A C 1
ATOM 1570 O O . ALA A 1 193 ? 16.658 14.251 -18.680 1.00 91.06 193 ALA A O 1
ATOM 1571 N N . VAL A 1 194 ? 16.243 13.036 -16.839 1.00 93.81 194 VAL A N 1
ATOM 1572 C CA . VAL A 1 194 ? 17.421 13.469 -16.071 1.00 93.81 194 VAL A CA 1
ATOM 1573 C C . VAL A 1 194 ? 18.603 12.509 -16.223 1.00 93.81 194 VAL A C 1
ATOM 1575 O O . VAL A 1 194 ? 19.742 12.963 -16.297 1.00 93.81 194 VAL A O 1
ATOM 1578 N N . THR A 1 195 ? 18.362 11.198 -16.236 1.00 91.50 195 THR A N 1
ATOM 1579 C CA . THR A 1 195 ? 19.413 10.166 -16.198 1.00 91.50 195 THR A CA 1
ATOM 1580 C C . THR A 1 195 ? 19.666 9.495 -17.543 1.00 91.50 195 THR A C 1
ATOM 1582 O O . THR A 1 195 ? 20.587 8.690 -17.637 1.00 91.50 195 THR A O 1
ATOM 1585 N N . ASP A 1 196 ? 18.844 9.785 -18.556 1.00 89.50 196 ASP A N 1
ATOM 1586 C CA . ASP A 1 196 ? 18.799 9.096 -19.854 1.00 89.50 196 ASP A CA 1
ATOM 1587 C C . ASP A 1 196 ? 18.644 7.567 -19.739 1.00 89.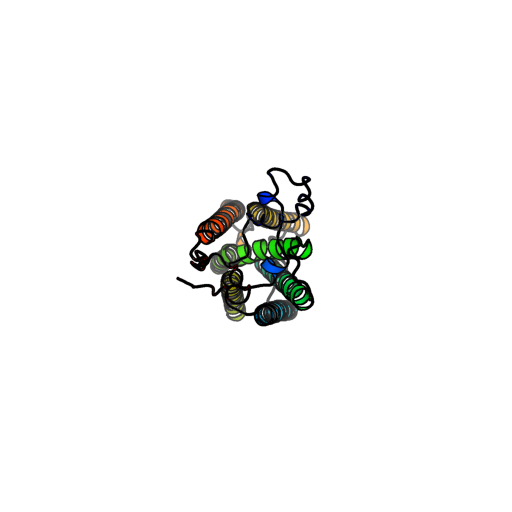50 196 ASP A C 1
ATOM 1589 O O . ASP A 1 196 ? 19.018 6.810 -20.631 1.00 89.50 196 ASP A O 1
ATOM 1593 N N . SER A 1 197 ? 18.084 7.098 -18.619 1.00 86.94 197 SER A N 1
ATOM 1594 C CA . SER A 1 197 ? 17.905 5.678 -18.327 1.00 86.94 197 SER A CA 1
ATOM 1595 C C . SER A 1 197 ? 16.488 5.374 -17.859 1.00 86.94 197 SER A C 1
ATOM 1597 O O . SER A 1 197 ? 15.900 6.096 -17.044 1.00 86.94 197 SER A O 1
ATOM 1599 N N . PHE A 1 198 ? 15.928 4.280 -18.371 1.00 86.00 198 PHE A N 1
ATOM 1600 C CA . PHE A 1 198 ? 14.625 3.785 -17.941 1.00 86.00 198 PHE A CA 1
ATOM 1601 C C . PHE A 1 198 ? 14.712 3.138 -16.559 1.00 86.00 198 PHE A C 1
ATOM 1603 O O . PHE A 1 198 ? 15.791 2.806 -16.066 1.00 86.00 198 PHE A O 1
ATOM 1610 N N . VAL A 1 199 ? 13.580 3.087 -15.854 1.00 83.19 199 VAL A N 1
ATOM 1611 C CA . VAL A 1 199 ? 13.491 2.390 -14.554 1.00 83.19 199 VAL A CA 1
ATOM 1612 C C . VAL A 1 199 ? 13.425 0.882 -14.766 1.00 83.19 199 VAL A C 1
ATOM 1614 O O . VAL A 1 199 ? 13.933 0.137 -13.936 1.00 83.19 199 VAL A O 1
ATOM 1617 N N . TYR A 1 200 ? 12.800 0.474 -15.870 1.00 82.81 200 TYR A N 1
ATOM 1618 C CA . TYR A 1 200 ? 12.628 -0.908 -16.283 1.00 82.81 200 TYR A CA 1
ATOM 1619 C C . TYR A 1 200 ? 13.121 -1.070 -17.713 1.00 82.81 200 TYR A C 1
ATOM 1621 O O . TYR A 1 200 ? 12.747 -0.263 -18.573 1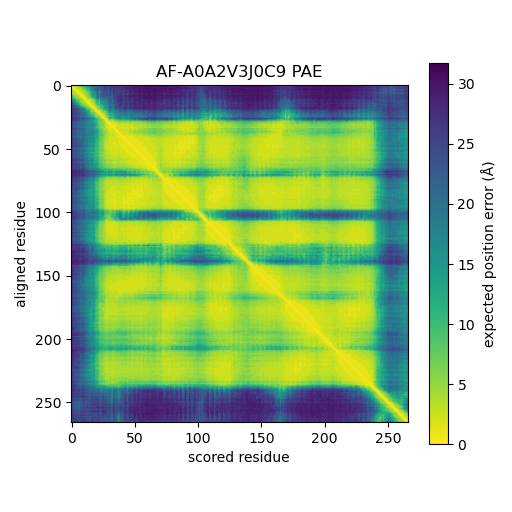.00 82.81 200 TYR A O 1
ATOM 1629 N N . ASP A 1 201 ? 13.880 -2.123 -17.982 1.00 81.62 201 ASP A N 1
ATOM 1630 C CA . ASP A 1 201 ? 14.483 -2.343 -19.297 1.00 81.62 201 ASP A CA 1
ATOM 1631 C C . ASP A 1 201 ? 13.407 -2.529 -20.374 1.00 81.62 201 ASP A C 1
ATOM 1633 O O . ASP A 1 201 ? 13.455 -1.879 -21.415 1.00 81.62 201 ASP A O 1
ATOM 1637 N N . PHE A 1 202 ? 12.320 -3.246 -20.069 1.00 81.00 202 PHE A N 1
ATOM 1638 C CA . PHE A 1 202 ? 11.184 -3.420 -20.988 1.00 81.00 202 PHE A CA 1
ATOM 1639 C C . PHE A 1 202 ? 10.431 -2.127 -21.338 1.00 81.00 202 PHE A C 1
ATOM 1641 O O . PHE A 1 202 ? 9.642 -2.103 -22.285 1.00 81.00 202 PHE A O 1
ATOM 1648 N N . THR A 1 203 ? 10.634 -1.046 -20.576 1.00 85.31 203 THR A N 1
ATOM 1649 C CA . THR A 1 203 ? 10.070 0.271 -20.912 1.00 85.31 203 THR A CA 1
ATOM 1650 C C . THR A 1 203 ? 10.964 1.080 -21.846 1.00 85.31 203 THR A C 1
ATOM 1652 O O . THR A 1 203 ? 10.508 2.105 -22.360 1.00 85.31 203 THR A O 1
ATOM 1655 N N . ASP A 1 204 ? 12.187 0.620 -22.119 1.00 87.94 204 ASP A N 1
ATOM 1656 C CA . ASP A 1 204 ? 13.109 1.276 -23.036 1.00 87.94 204 ASP A CA 1
ATOM 1657 C C . ASP A 1 204 ? 12.672 1.088 -24.494 1.00 87.94 204 ASP A C 1
ATOM 1659 O O . ASP A 1 204 ? 12.904 0.058 -25.128 1.00 87.94 204 ASP A O 1
ATOM 1663 N N . TYR A 1 205 ? 12.067 2.135 -25.057 1.00 85.62 205 TYR A N 1
ATOM 1664 C CA . TYR A 1 205 ? 11.628 2.160 -26.454 1.00 85.62 205 TYR A CA 1
ATOM 1665 C C . TYR A 1 205 ? 12.789 2.165 -27.464 1.00 85.62 205 TYR A C 1
ATOM 1667 O O . TYR A 1 205 ? 12.549 2.100 -28.672 1.00 85.62 205 TYR A O 1
ATOM 1675 N N . ARG A 1 206 ? 14.039 2.326 -27.008 1.00 87.00 206 ARG A N 1
ATOM 1676 C CA . ARG A 1 206 ? 15.237 2.240 -27.857 1.00 87.00 206 ARG A CA 1
ATOM 1677 C C . ARG A 1 206 ? 15.644 0.786 -28.075 1.00 87.00 206 ARG A C 1
ATOM 1679 O O . ARG A 1 206 ? 16.189 0.468 -29.128 1.00 87.00 206 ARG A O 1
ATOM 1686 N N . GLN A 1 207 ? 15.379 -0.072 -27.091 1.00 84.19 207 GLN A N 1
ATOM 1687 C CA . GLN A 1 207 ? 15.718 -1.498 -27.113 1.00 84.19 207 GLN A CA 1
ATOM 1688 C C . GLN A 1 207 ? 14.518 -2.372 -27.494 1.00 84.19 207 GLN A C 1
ATOM 1690 O O . GLN A 1 207 ? 14.676 -3.402 -28.148 1.00 84.19 207 GLN A O 1
ATOM 1695 N N . HIS A 1 208 ? 13.310 -1.930 -27.148 1.00 82.88 208 HIS A N 1
ATOM 1696 C CA . HIS A 1 208 ? 12.057 -2.627 -27.408 1.00 82.88 208 HIS A CA 1
ATOM 1697 C C . HIS A 1 208 ? 11.100 -1.783 -28.257 1.00 82.88 208 HIS A C 1
ATOM 1699 O O . HIS A 1 208 ? 11.293 -0.588 -28.470 1.00 82.88 208 HIS A O 1
ATOM 1705 N N . ALA A 1 209 ? 10.028 -2.399 -28.764 1.00 85.69 209 ALA A N 1
ATOM 1706 C CA . ALA A 1 209 ? 9.025 -1.677 -29.538 1.00 85.69 209 ALA A CA 1
ATOM 1707 C C . ALA A 1 209 ? 8.339 -0.602 -28.675 1.00 85.69 209 ALA A C 1
ATOM 1709 O O . ALA A 1 209 ? 7.810 -0.913 -27.612 1.00 85.69 209 ALA A O 1
ATOM 1710 N N . ALA A 1 210 ? 8.238 0.637 -29.175 1.00 86.94 210 ALA A N 1
ATOM 1711 C CA . ALA A 1 210 ? 7.563 1.743 -28.478 1.00 86.94 210 ALA A CA 1
ATOM 1712 C C . ALA A 1 210 ? 6.117 1.415 -28.048 1.00 86.94 210 ALA A C 1
ATOM 1714 O O . ALA A 1 210 ? 5.608 1.963 -27.070 1.00 86.94 210 ALA A O 1
ATOM 1715 N N . ALA A 1 211 ? 5.463 0.488 -28.756 1.00 86.12 211 ALA A N 1
ATOM 1716 C CA . ALA A 1 211 ? 4.154 -0.037 -28.390 1.00 86.12 211 ALA A CA 1
ATOM 1717 C C . ALA A 1 211 ? 4.139 -0.697 -26.997 1.00 86.12 211 ALA A C 1
ATOM 1719 O O . ALA A 1 211 ? 3.148 -0.549 -26.290 1.00 86.12 211 ALA A O 1
ATOM 1720 N N . ILE A 1 212 ? 5.220 -1.368 -26.583 1.00 84.44 212 ILE A N 1
ATOM 1721 C CA . ILE A 1 212 ? 5.349 -2.019 -25.267 1.00 84.44 212 ILE A CA 1
ATOM 1722 C C . ILE A 1 212 ? 5.409 -0.959 -24.168 1.00 84.44 212 ILE A C 1
ATOM 1724 O O . ILE A 1 212 ? 4.634 -1.016 -23.214 1.00 84.44 212 ILE A O 1
ATOM 1728 N N . THR A 1 213 ? 6.246 0.066 -24.343 1.00 86.81 213 THR A N 1
ATOM 1729 C CA . THR A 1 213 ? 6.326 1.204 -23.420 1.00 86.81 213 THR A CA 1
ATOM 1730 C C . THR A 1 213 ? 4.959 1.868 -23.258 1.00 86.81 213 THR A C 1
ATOM 1732 O O . THR A 1 213 ? 4.471 2.032 -22.141 1.00 86.81 213 THR A O 1
ATOM 1735 N N . VAL A 1 214 ? 4.288 2.205 -24.365 1.00 88.38 214 VAL A N 1
ATOM 1736 C CA . VAL A 1 214 ? 2.954 2.830 -24.334 1.00 88.38 214 VAL A CA 1
ATOM 1737 C C . VAL A 1 214 ? 1.920 1.915 -23.673 1.00 88.38 214 VAL A C 1
ATOM 1739 O O . VAL A 1 214 ? 1.138 2.383 -22.842 1.00 88.38 214 VAL A O 1
ATOM 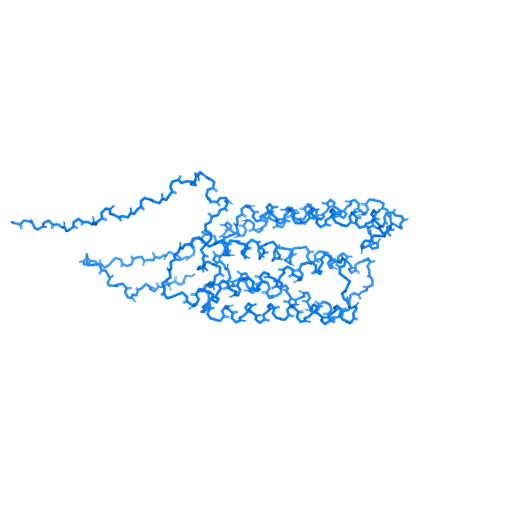1742 N N . ALA A 1 215 ? 1.930 0.620 -23.999 1.00 87.38 215 ALA A N 1
ATOM 1743 C CA . ALA A 1 215 ? 1.042 -0.368 -23.396 1.00 87.38 215 ALA A CA 1
ATOM 1744 C C . ALA A 1 215 ? 1.248 -0.463 -21.881 1.00 87.38 215 ALA A C 1
ATOM 1746 O O . ALA A 1 215 ? 0.265 -0.537 -21.149 1.00 87.38 215 ALA A O 1
ATOM 1747 N N . TYR A 1 216 ? 2.486 -0.374 -21.396 1.00 86.56 216 TYR A N 1
ATOM 1748 C CA . TYR A 1 216 ? 2.780 -0.341 -19.968 1.00 86.56 216 TYR A CA 1
ATOM 1749 C C . TYR A 1 216 ? 2.202 0.908 -19.284 1.00 86.56 216 TYR A C 1
ATOM 1751 O O . TYR A 1 216 ? 1.497 0.780 -18.280 1.00 86.56 216 TYR A O 1
ATOM 1759 N N . TYR A 1 217 ? 2.425 2.112 -19.825 1.00 88.88 217 TYR A N 1
ATOM 1760 C CA . TYR A 1 217 ? 1.900 3.346 -19.219 1.00 88.88 217 TYR A CA 1
ATOM 1761 C C . TYR A 1 217 ? 0.366 3.366 -19.204 1.00 88.88 217 TYR A C 1
ATOM 1763 O O . TYR A 1 217 ? -0.244 3.598 -18.158 1.00 88.88 217 TYR A O 1
ATOM 1771 N N . ILE A 1 218 ? -0.270 3.090 -20.346 1.00 91.12 218 ILE A N 1
ATOM 1772 C CA . ILE A 1 218 ? -1.735 3.086 -20.460 1.00 91.12 218 ILE A CA 1
ATOM 1773 C C . ILE A 1 218 ? -2.331 1.934 -19.647 1.00 91.12 218 ILE A C 1
ATOM 1775 O O . ILE A 1 218 ? -3.304 2.138 -18.921 1.00 91.12 218 ILE A O 1
ATOM 1779 N N . GLY A 1 219 ? -1.732 0.746 -19.726 1.00 89.81 219 GLY A N 1
ATOM 1780 C CA . GLY A 1 219 ? -2.156 -0.445 -18.996 1.00 89.81 219 GLY A CA 1
ATOM 1781 C C . GLY A 1 219 ? -2.103 -0.244 -17.486 1.00 89.81 219 GLY A C 1
ATOM 1782 O O . GLY A 1 219 ? -3.078 -0.546 -16.804 1.00 89.81 219 GLY A O 1
ATOM 1783 N N . THR A 1 220 ? -1.033 0.362 -16.965 1.00 89.56 220 THR A N 1
ATOM 1784 C CA . THR A 1 220 ? -0.892 0.667 -15.530 1.00 89.56 220 THR A CA 1
ATOM 1785 C C . THR A 1 220 ? -1.973 1.635 -15.050 1.00 89.56 220 THR A C 1
ATOM 1787 O O . THR A 1 220 ? -2.578 1.423 -13.997 1.00 89.56 220 THR A O 1
ATOM 1790 N N . VAL A 1 221 ? -2.275 2.680 -15.829 1.00 92.12 221 VAL A N 1
ATOM 1791 C CA . VAL A 1 221 ? -3.349 3.631 -15.497 1.00 92.12 221 VAL A CA 1
ATOM 1792 C C . VAL A 1 221 ? -4.719 2.956 -15.556 1.00 92.12 221 VAL A C 1
ATOM 1794 O O . VAL A 1 221 ? -5.500 3.077 -14.612 1.00 92.12 221 VAL A O 1
ATOM 1797 N N . ALA A 1 222 ? -5.010 2.216 -16.628 1.00 92.69 222 ALA A N 1
ATOM 1798 C CA . ALA A 1 222 ? -6.269 1.490 -16.784 1.00 92.69 222 ALA A CA 1
ATOM 1799 C C . ALA A 1 222 ? -6.478 0.478 -15.647 1.00 92.69 222 ALA A C 1
ATOM 1801 O O . ALA A 1 222 ? -7.565 0.403 -15.070 1.00 92.69 222 ALA A O 1
ATOM 1802 N N . TRP A 1 223 ? -5.420 -0.239 -15.264 1.00 91.06 223 TRP A N 1
ATOM 1803 C CA . TRP A 1 223 ? -5.444 -1.171 -14.145 1.00 91.06 223 TRP A CA 1
ATOM 1804 C C . TRP A 1 223 ? -5.652 -0.466 -12.805 1.00 91.06 223 TRP A C 1
ATOM 1806 O O . TRP A 1 223 ? -6.425 -0.945 -11.980 1.00 91.06 223 TRP A O 1
ATOM 1816 N N . ALA A 1 224 ? -5.055 0.711 -12.595 1.00 92.75 224 ALA A N 1
ATOM 1817 C CA . ALA A 1 224 ? -5.302 1.502 -11.392 1.00 92.75 224 ALA A CA 1
ATOM 1818 C C . ALA A 1 224 ? -6.776 1.929 -11.273 1.00 92.75 224 ALA A C 1
ATOM 1820 O O . ALA A 1 224 ? -7.354 1.848 -10.188 1.00 92.75 224 ALA A O 1
ATOM 1821 N N . PHE A 1 225 ? -7.419 2.321 -12.379 1.00 94.12 225 PHE A N 1
ATOM 1822 C CA . PHE A 1 225 ? -8.861 2.586 -12.388 1.00 94.12 225 PHE A CA 1
ATOM 1823 C C . PHE A 1 225 ? -9.681 1.331 -12.076 1.00 94.12 225 PHE A C 1
ATOM 1825 O O . PHE A 1 225 ? -10.606 1.400 -11.264 1.00 94.12 225 PHE A O 1
ATOM 1832 N N . ALA A 1 226 ? -9.332 0.187 -12.671 1.00 93.44 226 ALA A N 1
ATOM 1833 C CA . ALA A 1 226 ? -10.004 -1.083 -12.408 1.00 93.44 226 ALA A CA 1
ATOM 1834 C C . ALA A 1 226 ? -9.878 -1.496 -10.931 1.00 93.44 226 ALA A C 1
ATOM 1836 O O . ALA A 1 226 ? -10.885 -1.779 -10.284 1.00 93.44 226 ALA A O 1
ATOM 1837 N N . ALA A 1 227 ? -8.672 -1.444 -10.365 1.00 92.25 227 ALA A N 1
ATOM 1838 C CA . ALA A 1 227 ? -8.402 -1.744 -8.961 1.00 92.25 227 ALA A CA 1
ATOM 1839 C C . ALA A 1 227 ? -9.167 -0.808 -8.013 1.00 92.25 227 ALA A C 1
ATOM 1841 O O . ALA A 1 227 ? -9.821 -1.264 -7.073 1.00 92.25 227 ALA A O 1
ATOM 1842 N N . ALA A 1 228 ? -9.161 0.500 -8.291 1.00 92.12 228 ALA A N 1
ATOM 1843 C CA . ALA A 1 228 ? -9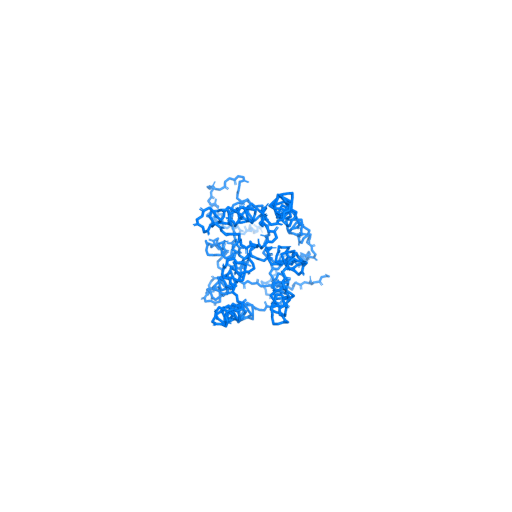.919 1.479 -7.518 1.00 92.12 228 ALA A CA 1
ATOM 1844 C C . ALA A 1 228 ? -11.429 1.191 -7.553 1.00 92.12 228 ALA A C 1
ATOM 1846 O O . ALA A 1 228 ? -12.105 1.251 -6.523 1.00 92.12 228 ALA A O 1
ATOM 1847 N N . PHE A 1 229 ? -11.957 0.843 -8.730 1.00 91.25 229 PHE A N 1
ATOM 1848 C CA . PHE A 1 229 ? -13.359 0.479 -8.907 1.00 91.25 229 PHE A CA 1
ATOM 1849 C C . PHE A 1 229 ? -13.722 -0.805 -8.151 1.00 91.25 229 PHE A C 1
ATOM 1851 O O . PHE A 1 229 ? -14.737 -0.833 -7.453 1.00 91.25 229 PHE A O 1
ATOM 1858 N N . VAL A 1 230 ? -12.880 -1.839 -8.222 1.00 90.88 230 VAL A N 1
ATOM 1859 C CA . VAL A 1 230 ? -13.067 -3.095 -7.477 1.00 90.88 230 VAL A CA 1
ATOM 1860 C C . VAL A 1 230 ? -13.069 -2.834 -5.972 1.00 90.88 230 VAL A C 1
ATOM 1862 O O . VAL A 1 230 ? -13.992 -3.267 -5.285 1.00 90.88 230 VAL A O 1
ATOM 1865 N N . MET A 1 231 ? -12.110 -2.065 -5.450 1.00 88.38 231 MET A N 1
ATOM 1866 C CA . MET A 1 231 ? -12.065 -1.713 -4.023 1.00 88.38 231 MET A CA 1
ATOM 1867 C C . MET A 1 231 ? -13.286 -0.904 -3.582 1.00 88.38 231 MET A C 1
ATOM 1869 O O . MET A 1 231 ? -13.854 -1.142 -2.509 1.00 88.38 231 MET A O 1
ATOM 1873 N N . PHE A 1 232 ? -13.747 0.022 -4.424 1.00 86.38 232 PHE A N 1
ATOM 1874 C CA . PHE A 1 232 ? -14.989 0.746 -4.181 1.00 86.38 232 PHE A CA 1
ATOM 1875 C C . PHE A 1 232 ? -16.198 -0.196 -4.135 1.00 86.38 232 PHE A C 1
ATOM 1877 O O . PHE A 1 232 ? -17.027 -0.070 -3.231 1.00 86.38 232 PHE A O 1
ATOM 1884 N N . LEU A 1 233 ? -16.292 -1.158 -5.058 1.00 86.00 233 LEU A N 1
ATOM 1885 C CA . LEU A 1 233 ? -17.374 -2.141 -5.100 1.00 86.00 233 LEU A CA 1
ATOM 1886 C C . LEU A 1 233 ? -17.354 -3.053 -3.867 1.00 86.00 233 LEU A C 1
ATOM 1888 O O . LEU A 1 233 ? -18.387 -3.201 -3.217 1.00 86.00 233 LEU A O 1
ATOM 1892 N N . ILE A 1 234 ? -16.188 -3.584 -3.487 1.00 83.44 234 ILE A N 1
ATOM 1893 C CA . ILE A 1 234 ? -16.007 -4.396 -2.271 1.00 83.44 234 ILE A CA 1
ATOM 1894 C C . ILE A 1 234 ? -16.487 -3.620 -1.040 1.00 83.44 234 ILE A C 1
ATOM 1896 O O . ILE A 1 234 ? -17.269 -4.138 -0.249 1.00 83.44 234 ILE A O 1
ATOM 1900 N N . SER A 1 235 ? -16.107 -2.346 -0.915 1.00 78.88 235 SER A N 1
ATOM 1901 C CA . SER A 1 235 ? -16.559 -1.462 0.172 1.00 78.88 235 SER A CA 1
ATOM 1902 C C . SER A 1 235 ? -18.056 -1.162 0.154 1.00 78.88 235 SER A C 1
ATOM 1904 O O . SER A 1 235 ? -18.643 -0.842 1.189 1.00 78.88 235 SER A O 1
ATOM 1906 N N . ARG A 1 236 ? -18.708 -1.205 -1.010 1.00 77.94 236 ARG A N 1
ATOM 1907 C CA . ARG A 1 236 ? -20.166 -1.064 -1.104 1.00 77.94 236 ARG A CA 1
ATOM 1908 C C . ARG A 1 236 ? -20.874 -2.358 -0.719 1.00 77.94 236 ARG A C 1
ATOM 1910 O O . ARG A 1 236 ? -21.869 -2.287 -0.005 1.00 77.94 236 ARG A O 1
ATOM 1917 N N . LEU A 1 237 ? -20.347 -3.508 -1.133 1.00 74.25 237 LEU A N 1
ATOM 1918 C CA . LEU A 1 237 ? -20.899 -4.827 -0.819 1.00 74.25 237 LEU A CA 1
ATOM 1919 C C . LEU A 1 237 ? -20.704 -5.207 0.656 1.00 74.25 237 LEU A C 1
ATOM 1921 O O . LEU A 1 237 ? -21.618 -5.750 1.268 1.00 74.25 237 LEU A O 1
ATOM 1925 N N . SER A 1 238 ? -19.578 -4.839 1.273 1.00 66.25 238 SER A N 1
ATOM 1926 C CA . SER A 1 238 ? -19.324 -5.078 2.704 1.00 66.25 238 SER A CA 1
ATOM 1927 C C . SER A 1 238 ? -20.263 -4.301 3.638 1.00 66.25 238 SER A C 1
ATOM 1929 O O . SER A 1 238 ? -20.361 -4.615 4.822 1.00 66.25 238 SER A O 1
ATOM 1931 N N . ARG A 1 239 ? -20.992 -3.304 3.116 1.00 60.53 239 ARG A N 1
ATOM 1932 C CA . ARG A 1 239 ? -22.013 -2.539 3.854 1.00 60.53 239 ARG A CA 1
ATOM 1933 C C . ARG A 1 239 ? -23.372 -3.225 3.907 1.00 60.53 239 ARG A C 1
ATOM 1935 O O . ARG A 1 239 ? -24.265 -2.683 4.559 1.00 60.53 239 ARG A O 1
ATOM 1942 N N . VAL A 1 240 ? -23.568 -4.360 3.232 1.00 48.75 240 VAL A N 1
ATOM 1943 C CA . VAL A 1 240 ? -24.798 -5.139 3.401 1.00 48.75 240 VAL A CA 1
ATOM 1944 C C . VAL A 1 240 ? -24.817 -5.621 4.858 1.00 48.75 240 VAL A C 1
ATOM 1946 O O . VAL A 1 240 ? -23.899 -6.323 5.277 1.00 48.75 240 VAL A O 1
ATOM 1949 N N . PRO A 1 241 ? -25.788 -5.185 5.680 1.00 45.88 241 PRO A N 1
ATOM 1950 C CA . PRO A 1 241 ? -25.755 -5.417 7.115 1.00 45.88 241 PRO A CA 1
ATOM 1951 C C . PRO A 1 241 ? -26.013 -6.898 7.403 1.00 45.88 241 PRO A C 1
ATOM 1953 O O . PRO A 1 241 ? -27.158 -7.318 7.542 1.00 45.88 241 PRO A O 1
ATOM 1956 N N . PHE A 1 242 ? -24.947 -7.685 7.536 1.00 42.25 242 PHE A N 1
ATOM 1957 C CA . PHE A 1 242 ? -25.031 -9.059 8.044 1.00 42.25 242 PHE A CA 1
ATOM 1958 C C . PHE A 1 242 ? -25.385 -9.098 9.539 1.00 42.25 242 PHE A C 1
ATOM 1960 O O . PHE A 1 242 ? -25.855 -10.109 10.047 1.00 42.25 242 PHE A O 1
ATOM 1967 N N . VAL A 1 243 ? -25.254 -7.969 10.246 1.00 41.28 243 VAL A N 1
ATOM 1968 C CA . VAL A 1 243 ? -25.570 -7.858 11.673 1.00 41.28 243 VAL A CA 1
ATOM 1969 C C . VAL A 1 243 ? -26.752 -6.909 11.864 1.00 41.28 243 VAL A C 1
ATOM 1971 O O . VAL A 1 243 ? -26.594 -5.707 12.082 1.00 41.28 243 VAL A O 1
ATOM 1974 N N . LYS A 1 244 ? -27.976 -7.448 11.800 1.00 38.12 244 LYS A N 1
ATOM 1975 C CA . LYS A 1 244 ? -29.137 -6.772 12.395 1.00 38.12 244 LYS A CA 1
ATOM 1976 C C . LYS A 1 244 ? -28.946 -6.792 13.909 1.00 38.12 244 LYS A C 1
ATOM 1978 O O . LYS A 1 244 ? -29.089 -7.837 14.537 1.00 38.12 244 LYS A O 1
ATOM 1983 N N . VAL A 1 245 ? -28.664 -5.634 14.504 1.00 40.25 245 VAL A N 1
ATOM 1984 C CA . VAL A 1 245 ? -28.790 -5.454 15.955 1.00 40.25 245 VAL A CA 1
ATOM 1985 C C . VAL A 1 245 ? -30.255 -5.705 16.304 1.00 40.25 245 VAL A C 1
ATOM 1987 O O . VAL A 1 245 ? -31.115 -4.858 16.068 1.00 40.25 245 VAL A O 1
ATOM 1990 N N . ARG A 1 246 ? -30.561 -6.899 16.816 1.00 40.59 246 ARG A N 1
ATOM 1991 C CA . ARG A 1 246 ? -31.883 -7.212 17.350 1.00 40.59 246 ARG A CA 1
ATOM 1992 C C . ARG A 1 246 ? -31.992 -6.441 18.659 1.00 40.59 246 ARG A C 1
ATOM 1994 O O . ARG A 1 246 ? -31.465 -6.874 19.679 1.00 40.59 246 ARG A O 1
ATOM 2001 N N . SER A 1 247 ? -32.620 -5.269 18.632 1.00 45.47 247 SER A N 1
ATOM 2002 C CA . SER A 1 247 ? -33.074 -4.644 19.867 1.00 45.47 247 SER A CA 1
ATOM 2003 C C . SER A 1 247 ? -34.133 -5.568 20.459 1.00 45.47 247 SER A C 1
ATOM 2005 O O . SER A 1 247 ? -35.287 -5.592 20.035 1.00 45.47 247 SER A O 1
ATOM 2007 N N . THR A 1 248 ? -33.739 -6.391 21.425 1.00 46.25 248 THR A N 1
ATOM 2008 C CA . THR A 1 248 ? -34.691 -6.962 22.372 1.00 46.25 248 THR A CA 1
ATOM 2009 C C . THR A 1 248 ? -35.251 -5.796 23.168 1.00 46.25 248 THR A C 1
ATOM 2011 O O . THR A 1 248 ? -34.703 -5.403 24.195 1.00 46.25 248 THR A O 1
ATOM 2014 N N . PHE A 1 249 ? -36.319 -5.190 22.651 1.00 43.84 249 PHE A N 1
ATOM 2015 C CA . PHE A 1 249 ? -37.229 -4.432 23.487 1.00 43.84 249 PHE A CA 1
ATOM 2016 C C . PHE A 1 249 ? -37.742 -5.403 24.547 1.00 43.84 249 PHE A C 1
ATOM 2018 O O . PHE A 1 249 ? -38.384 -6.405 24.225 1.00 43.84 249 PHE A O 1
ATOM 2025 N N . SER A 1 250 ? -37.393 -5.134 25.805 1.00 47.41 250 SER A N 1
ATOM 2026 C CA . SER A 1 250 ? -38.095 -5.730 26.935 1.00 47.41 250 SER A CA 1
ATOM 2027 C C . SER A 1 250 ? -39.583 -5.428 26.749 1.00 47.41 250 SER A C 1
ATOM 2029 O O . SER A 1 250 ? -39.945 -4.273 26.510 1.00 47.41 250 SER A O 1
ATOM 2031 N N . LYS A 1 251 ? -40.439 -6.454 26.826 1.00 52.62 251 LYS A N 1
ATOM 2032 C CA . LYS A 1 251 ? -41.903 -6.299 26.755 1.00 52.62 251 LYS A CA 1
ATOM 2033 C C . LYS A 1 251 ? -42.454 -5.375 27.850 1.00 52.62 251 LYS A C 1
ATOM 2035 O O . LYS A 1 251 ? -43.581 -4.914 27.723 1.00 52.62 251 LYS A O 1
ATOM 2040 N N . ASP A 1 252 ? -41.647 -5.051 28.857 1.00 58.00 252 ASP A N 1
ATOM 2041 C CA . ASP A 1 252 ? -42.101 -4.369 30.065 1.00 58.00 252 ASP A CA 1
ATOM 2042 C C . ASP A 1 252 ? -41.884 -2.848 30.039 1.00 58.00 252 ASP A C 1
ATOM 2044 O O . ASP A 1 252 ? -42.044 -2.187 31.061 1.00 58.00 252 ASP A O 1
ATOM 2048 N N . GLY A 1 253 ? -41.492 -2.261 28.900 1.00 52.88 253 GLY A N 1
ATOM 2049 C CA . GLY A 1 253 ? -41.349 -0.802 28.761 1.00 52.88 253 GLY A CA 1
ATOM 2050 C C . GLY A 1 253 ? -40.269 -0.169 29.652 1.00 52.88 253 GLY A C 1
ATOM 2051 O O . GLY A 1 253 ? -40.089 1.047 29.631 1.00 52.88 253 GLY A O 1
ATOM 2052 N N . SER A 1 254 ? -39.521 -0.970 30.411 1.00 48.06 254 SER A N 1
ATOM 2053 C CA . SER A 1 254 ? -38.381 -0.510 31.187 1.00 48.06 254 SER A CA 1
ATOM 2054 C C . SER A 1 254 ? -37.162 -0.354 30.271 1.00 48.06 254 SER A C 1
ATOM 2056 O O . SER A 1 254 ? -36.909 -1.218 29.420 1.00 48.06 254 SER A O 1
ATOM 2058 N N . PRO A 1 255 ? -36.386 0.739 30.402 1.00 47.34 255 PRO A N 1
ATOM 2059 C CA . PRO A 1 255 ? -35.131 0.875 29.683 1.00 47.34 255 PRO A CA 1
ATOM 2060 C C . PRO A 1 255 ? -34.234 -0.289 30.098 1.00 47.34 255 PRO A C 1
ATOM 2062 O O . PRO A 1 255 ? -33.822 -0.384 31.255 1.00 47.34 255 PRO A O 1
ATOM 2065 N N . ALA A 1 256 ? -33.977 -1.203 29.158 1.00 49.84 256 ALA A N 1
ATOM 2066 C CA . ALA A 1 256 ? -33.058 -2.307 29.366 1.00 49.84 256 ALA A CA 1
ATOM 2067 C C . ALA A 1 256 ? -31.743 -1.710 29.865 1.00 49.84 256 ALA A C 1
ATOM 2069 O O . ALA A 1 256 ? -31.114 -0.908 29.166 1.00 49.84 256 ALA A O 1
ATOM 2070 N N . SER A 1 257 ? -31.383 -2.042 31.107 1.00 48.31 257 SER A N 1
ATOM 2071 C CA . SER A 1 257 ? -30.157 -1.554 31.718 1.00 48.31 257 SER A CA 1
ATOM 2072 C C . SER A 1 257 ? -29.009 -1.806 30.742 1.00 48.31 257 SER A C 1
ATOM 2074 O O . SER A 1 257 ? -28.930 -2.854 30.098 1.00 48.31 257 SER A O 1
ATOM 2076 N N . HIS A 1 258 ? -28.159 -0.794 30.578 1.00 48.16 258 HIS A N 1
ATOM 2077 C CA . HIS A 1 258 ? -27.141 -0.638 29.534 1.00 48.16 258 HIS A CA 1
ATOM 2078 C C . HIS A 1 258 ? -26.087 -1.764 29.430 1.00 48.16 258 HIS A C 1
ATOM 2080 O O . HIS A 1 258 ? -25.082 -1.602 28.740 1.00 48.16 258 HIS A O 1
ATOM 2086 N N . ARG A 1 259 ? -26.264 -2.895 30.119 1.00 45.50 259 ARG A N 1
ATOM 2087 C CA . ARG A 1 259 ? -25.195 -3.841 30.412 1.00 45.50 259 ARG A CA 1
ATOM 2088 C C . ARG A 1 259 ? -24.982 -4.973 29.426 1.00 45.50 259 ARG A C 1
ATOM 2090 O O . ARG A 1 259 ? -23.902 -5.529 29.485 1.00 45.50 259 ARG A O 1
ATOM 2097 N N . ASN A 1 260 ? -25.903 -5.299 28.521 1.00 41.50 260 ASN A N 1
ATOM 2098 C CA . ASN A 1 260 ? -25.690 -6.432 27.611 1.00 41.50 260 ASN A CA 1
ATOM 2099 C C . ASN A 1 260 ? -26.330 -6.211 26.235 1.00 41.50 260 ASN A C 1
ATOM 2101 O O . ASN A 1 260 ? -27.432 -6.676 25.956 1.00 41.50 260 ASN A O 1
ATOM 2105 N N . ARG A 1 261 ? -25.610 -5.524 25.340 1.00 41.19 261 ARG A N 1
ATOM 2106 C CA . ARG A 1 261 ? -25.826 -5.670 23.893 1.00 41.19 261 ARG A CA 1
ATOM 2107 C C . ARG A 1 261 ? -24.883 -6.761 23.398 1.00 41.19 261 ARG A C 1
ATOM 2109 O O . ARG A 1 261 ? -23.730 -6.481 23.086 1.00 41.19 261 ARG A O 1
ATOM 2116 N N . TYR A 1 262 ? -25.358 -8.001 23.362 1.00 40.75 262 TYR A N 1
ATOM 2117 C CA . TYR A 1 262 ? -24.637 -9.064 22.670 1.00 40.75 262 TYR A CA 1
ATOM 2118 C C . TYR A 1 262 ? -24.796 -8.864 21.161 1.00 40.75 262 TYR A C 1
ATOM 2120 O O . TYR A 1 262 ? -25.913 -8.760 20.650 1.00 40.75 262 TYR A O 1
ATOM 2128 N N . PHE A 1 263 ? -23.673 -8.787 20.452 1.00 39.50 263 PHE A N 1
ATOM 2129 C CA . PHE A 1 263 ? -23.655 -8.879 18.999 1.00 39.50 263 PHE A CA 1
ATOM 2130 C C . PHE A 1 263 ? -23.830 -10.353 18.628 1.00 39.50 263 PHE A C 1
ATOM 2132 O O . PHE A 1 263 ? -22.950 -11.166 18.897 1.00 39.50 263 PHE A O 1
ATOM 2139 N N . ALA A 1 264 ? -24.977 -10.702 18.050 1.00 34.31 264 ALA A N 1
ATOM 2140 C CA . ALA A 1 264 ? -25.139 -11.988 17.389 1.00 34.31 264 ALA A CA 1
ATOM 2141 C C . ALA A 1 264 ? -24.530 -11.876 15.986 1.00 34.31 264 ALA A C 1
ATOM 2143 O O . ALA A 1 264 ? -24.985 -11.062 15.180 1.00 34.31 264 ALA A O 1
ATOM 2144 N N . PHE A 1 265 ? -23.490 -12.663 15.723 1.00 32.84 265 PHE A N 1
ATOM 2145 C CA . PHE A 1 265 ? -23.056 -12.956 14.362 1.00 32.84 265 PHE A CA 1
ATOM 2146 C C . PHE A 1 265 ? -24.040 -13.983 13.785 1.00 32.84 265 PHE A C 1
ATOM 2148 O O . PHE A 1 265 ? -24.322 -14.984 14.446 1.00 32.84 265 PHE A O 1
ATOM 2155 N N . VAL A 1 266 ? -24.609 -13.686 12.616 1.00 36.31 266 VAL A N 1
ATOM 2156 C CA . VAL A 1 266 ? -25.363 -14.647 11.794 1.00 36.31 266 VAL A CA 1
ATOM 2157 C C . VAL A 1 266 ? -24.425 -15.165 10.721 1.00 36.31 266 VAL A C 1
ATOM 2159 O O . VAL A 1 266 ? -23.712 -14.313 10.143 1.00 36.31 266 VAL A O 1
#

Mean predicted aligned error: 10.93 Å

Radius of gyration: 23.56 Å; Cα contacts (8 Å, |Δi|>4): 260; chains: 1; bounding box: 76×40×68 Å

Sequence (266 aa):
MANALPQAPDDLPPAPKFWGPFRPLFGGHTLFEAATSCFLPTFVVFVWRFVFSCFLLTTLVYFAVTGVYQFQFYSVWVHIGLAISFFALSMCSFVFLLQKEHRPESSRLAFASILLYQIFATATLFLDVVFWALLHEYDEAPSFAVVVQHAANLAMVVVDLLLALRIQFKLIYCVCFVLFTLTYLAFMWIRFAVTDSFVYDFTDYRQHAAAITVAYYIGTVAWAFAAAFVMFLISRLSRVPFVKVRSTFSKDGSPASHRNRYFAFV

Solvent-accessible surface area (backbone atoms only — not comparable to full-atom values): 15124 Å² total; per-residue (Å²): 137,82,82,78,76,84,79,76,83,84,82,66,77,77,74,82,81,85,62,60,98,54,37,86,55,76,62,69,42,23,34,63,49,51,18,40,44,83,82,51,57,42,68,58,49,20,51,52,28,39,54,49,16,51,50,44,47,50,51,49,53,50,28,50,74,69,62,74,48,61,85,79,40,69,61,48,54,40,46,54,40,38,22,51,17,29,38,43,32,19,50,31,16,50,54,51,73,69,43,89,68,88,68,87,49,64,31,71,64,26,41,52,22,49,47,44,32,54,31,24,49,50,38,46,71,52,48,44,54,51,53,48,57,52,42,51,76,71,44,78,76,71,53,68,71,58,54,51,49,53,52,48,50,41,52,51,46,53,52,49,50,64,35,35,66,74,51,78,60,42,68,52,44,35,53,51,34,41,51,50,52,51,50,50,55,50,48,52,50,53,43,25,77,73,69,80,44,65,84,44,75,71,51,28,51,91,86,40,63,54,65,50,28,51,48,50,58,53,46,52,53,53,47,41,53,51,47,31,50,51,49,45,48,52,43,57,60,71,62,60,74,71,60,70,82,77,77,78,71,56,92,77,80,56,81,74,71,92,80,75,85,79,82,65,86,114

Secondary structure (DSSP, 8-state):
---PPPPPP--P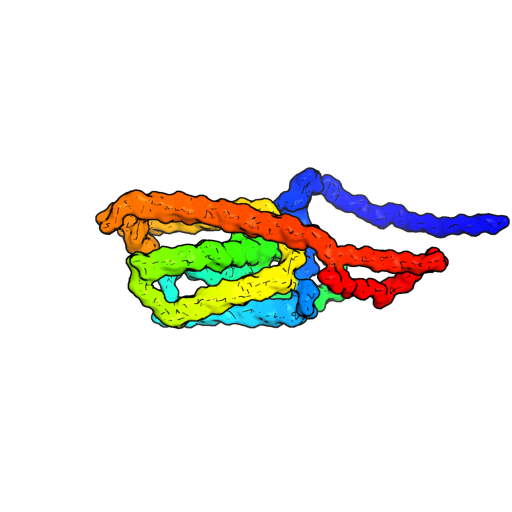PPPPTT--TTHHHH---BHHHHH--SSS-HHHHHHHHHHHHHHHHHHHHHHHHTT---TTSHHHHHHHHHHHHHHHHHHHHHHHHH-SS---PBPHHHHHHHHHHHHHHHIIIIIIHHHHHHHHHHSSPPPHHHHHHHHHHHHHHHHHHHHTTTSPP-HHHHHHHHHHHHHHHHHHHHHHHHHS--SSGGG-TTTS-HHHHHHHHHHHHHHHHHHHHHHHHHHHHTTS-S--------TT-S---TT-------

pLDDT: mean 77.33, std 18.73, range [32.84, 97.31]